Protein AF-A0A7C9LTJ5-F1 (afdb_monomer_lite)

Organism: NCBI:txid2682977

Sequence (241 aa):
MVSLGVLYAGLACGPLRRGRAWAWDALRWSGGVGFLSFGLFLGYGYFDPLHATVSLLLLPLFVLGLRDRPQAEGLADGPDLRNDRRWQLGMAGQLLWVATGTGLMLAGLTICFVGVTQVFVPQDLMFLHTTPEALRTVNTNLVPLIAHDRAGFGGALVSSGIGVLLSVLWGYRRGARWLWWTLLASGVPGFTAALWVHHHVGYLEFWHLAPAWLGLALFVGALGLSAGFLHDQAQRAVDNP

Radius of gyration: 20.23 Å; chains: 1; bounding box: 51×20×61 Å

Foldseek 3Di:
DQLVVLLLVLLVVPCVVVLNLLSLVLLCVLVVLLLVLLVLCVLLVDDDPVVVVVSVVCVVVSVVSNVDRRPDPDPQDDPDPDPDPLVVLQVVLLVLLLVLLVLLLVQLVVLLVCLRPVLDDPLVCVLVVHDPVRVCVVPVCPSSVSSVVSSSVSSNSNSSSSSSNSCSVPVRAFQQLSNLVSLVSSVVVVLVVVVVCCVVSVVPDCVSCVSSVSSVVSSVSSSVSNVSRNNHCVVVVVSPD

Secondary structure (DSSP, 8-state):
-HHHHHHHHHHIIIIITTT-HHHHHHHHHHHHHHHHHGGGHHHHT---HHHHHHHHHHHHHHHHHTSS------TTS-------HHHHHHHHHHHHHHHHHHHHHHHHHHHHHHHHTT---HHHHHHHTS-HHHHHHH-TTHHHHHHHHHHHHHHHHHHHHHHHHHHHHHS--TT-HHHHHHHHHHHHHHHHHHHHHHHHHT---HHHHHHHHHHHHHHHHHHHHHHHHHH--TTTTTS--

pLDDT: mean 91.19, std 11.01, range [41.16, 98.81]

Structure (mmCIF, N/CA/C/O backbone):
data_AF-A0A7C9LTJ5-F1
#
_entry.id   AF-A0A7C9LTJ5-F1
#
loop_
_atom_site.group_PDB
_atom_site.id
_atom_site.type_symbol
_atom_site.label_atom_id
_atom_site.label_alt_id
_atom_site.label_comp_id
_atom_site.label_asym_id
_atom_site.label_entity_id
_atom_site.label_seq_id
_atom_site.pdbx_PDB_ins_code
_atom_site.Cartn_x
_atom_site.Cartn_y
_atom_site.Cartn_z
_atom_site.occupancy
_atom_site.B_iso_or_equiv
_atom_site.auth_seq_id
_atom_site.auth_comp_id
_atom_site.auth_asym_id
_atom_site.auth_atom_id
_atom_site.pdbx_PDB_model_num
ATOM 1 N N . MET A 1 1 ? 1.313 -6.657 -4.337 1.00 83.19 1 MET A N 1
ATOM 2 C CA . MET A 1 1 ? -0.012 -7.309 -4.478 1.00 83.19 1 MET A CA 1
ATOM 3 C C . MET A 1 1 ? -0.409 -8.167 -3.286 1.00 83.19 1 MET A C 1
ATOM 5 O O . MET A 1 1 ? -1.502 -7.962 -2.778 1.00 83.19 1 MET A O 1
ATOM 9 N N . VAL A 1 2 ? 0.450 -9.063 -2.781 1.00 94.75 2 VAL A N 1
ATOM 10 C CA . VAL A 1 2 ? 0.118 -9.899 -1.605 1.00 94.75 2 VAL A CA 1
ATOM 11 C C . VAL A 1 2 ? -0.301 -9.062 -0.386 1.00 94.75 2 VAL A C 1
ATOM 13 O O . VAL A 1 2 ? -1.345 -9.335 0.197 1.00 94.75 2 VAL A O 1
ATOM 16 N N . SER A 1 3 ? 0.432 -7.991 -0.061 1.00 95.94 3 SER A N 1
ATOM 17 C CA . SER A 1 3 ? 0.087 -7.064 1.032 1.00 95.94 3 SER A CA 1
ATOM 18 C C . SER A 1 3 ? -1.327 -6.480 0.915 1.00 95.94 3 SER A C 1
ATOM 20 O O . SER A 1 3 ? -2.095 -6.521 1.874 1.00 95.94 3 SER A O 1
ATOM 22 N N . LEU A 1 4 ? -1.717 -6.008 -0.276 1.00 95.62 4 LEU A N 1
ATOM 23 C CA . LEU A 1 4 ? -3.081 -5.528 -0.540 1.00 95.62 4 LEU A CA 1
ATOM 24 C C . LEU A 1 4 ? -4.123 -6.623 -0.325 1.00 95.62 4 LEU A C 1
ATOM 26 O O . LEU A 1 4 ? -5.134 -6.378 0.324 1.00 95.62 4 LEU A O 1
ATOM 30 N N . GLY A 1 5 ? -3.859 -7.830 -0.830 1.00 96.06 5 GLY A N 1
ATOM 31 C CA . GLY A 1 5 ? -4.747 -8.975 -0.642 1.00 96.06 5 GLY A CA 1
ATOM 32 C C . GLY A 1 5 ? -4.983 -9.283 0.837 1.00 96.06 5 GLY A C 1
ATOM 33 O O . GLY A 1 5 ? -6.128 -9.444 1.252 1.00 96.06 5 GLY A O 1
ATOM 34 N N . VAL A 1 6 ? -3.922 -9.284 1.651 1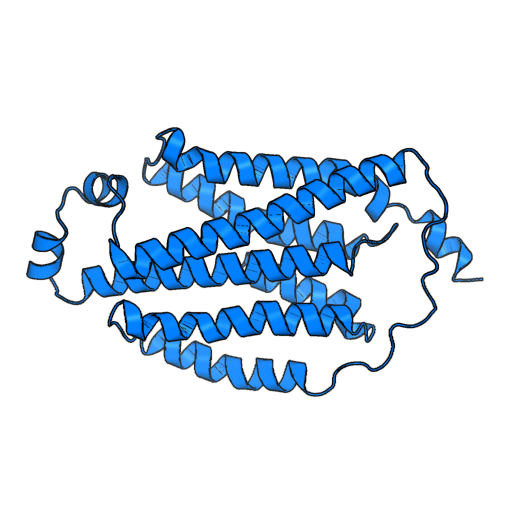.00 98.00 6 VAL A N 1
ATOM 35 C CA . VAL A 1 6 ? -4.022 -9.488 3.106 1.00 98.00 6 VAL A CA 1
ATOM 36 C C . VAL A 1 6 ? -4.793 -8.352 3.781 1.00 98.00 6 VAL A C 1
ATOM 38 O O . VAL A 1 6 ? -5.661 -8.612 4.614 1.00 98.00 6 VAL A O 1
ATOM 41 N N . LEU A 1 7 ? -4.524 -7.099 3.405 1.00 98.00 7 LEU A N 1
ATOM 42 C CA . LEU A 1 7 ? -5.236 -5.938 3.941 1.00 98.00 7 LEU A CA 1
ATOM 43 C C . LEU A 1 7 ? -6.740 -6.009 3.641 1.00 98.00 7 LEU A C 1
ATOM 45 O O . LEU A 1 7 ? -7.560 -5.862 4.548 1.00 98.00 7 LEU A O 1
ATOM 49 N N . TYR A 1 8 ? -7.108 -6.285 2.388 1.00 97.00 8 TYR A N 1
ATOM 50 C CA . TYR A 1 8 ? -8.504 -6.419 1.972 1.00 97.00 8 TYR A CA 1
ATOM 51 C C . TYR A 1 8 ? -9.179 -7.626 2.616 1.00 97.00 8 TYR A C 1
ATOM 53 O O . TYR A 1 8 ? -10.328 -7.515 3.035 1.00 97.00 8 TYR A O 1
ATOM 61 N N . ALA A 1 9 ? -8.471 -8.746 2.779 1.00 97.31 9 ALA A N 1
ATOM 62 C CA . ALA A 1 9 ? -8.979 -9.890 3.526 1.00 97.31 9 ALA A CA 1
ATOM 63 C C . ALA A 1 9 ? -9.252 -9.529 4.996 1.00 97.31 9 ALA A C 1
ATOM 65 O O . ALA A 1 9 ? -10.293 -9.902 5.533 1.00 97.31 9 ALA A O 1
ATOM 66 N N . GLY A 1 10 ? -8.375 -8.753 5.641 1.00 97.12 10 GLY A N 1
ATOM 67 C CA . GLY A 1 10 ? -8.594 -8.258 7.002 1.00 97.12 10 GLY A CA 1
ATOM 68 C C . GLY A 1 10 ? -9.813 -7.337 7.114 1.00 97.12 10 GLY A C 1
ATOM 69 O O . GLY A 1 10 ? -10.646 -7.524 8.006 1.00 97.12 10 GLY A O 1
ATOM 70 N N . LEU A 1 11 ? -9.974 -6.399 6.172 1.00 96.00 11 LEU A N 1
ATOM 71 C CA . LEU A 1 11 ? -11.160 -5.537 6.078 1.00 96.00 11 LEU A CA 1
ATOM 72 C C . LEU A 1 11 ? -12.442 -6.351 5.852 1.00 96.00 11 LEU A C 1
ATOM 74 O O . LEU A 1 11 ? -13.447 -6.115 6.526 1.00 96.00 11 LEU A O 1
ATOM 78 N N . ALA A 1 12 ? -12.395 -7.335 4.952 1.00 94.56 12 ALA A N 1
ATOM 79 C CA . ALA A 1 12 ? -13.511 -8.219 4.632 1.00 94.56 12 ALA A CA 1
ATOM 80 C C . ALA A 1 12 ? -13.918 -9.078 5.837 1.00 94.56 12 ALA A C 1
ATOM 82 O O . ALA A 1 12 ? -15.084 -9.095 6.224 1.00 94.56 12 ALA A O 1
ATOM 83 N N . CYS A 1 13 ? -12.961 -9.758 6.471 1.00 94.19 13 CYS A N 1
ATOM 84 C CA . CYS A 1 13 ? -13.207 -10.666 7.591 1.00 94.19 13 CYS A CA 1
ATOM 85 C C . CYS A 1 13 ? -13.609 -9.944 8.885 1.00 94.19 13 CYS A C 1
ATOM 87 O O . CYS A 1 13 ? -14.270 -10.540 9.737 1.00 94.19 13 CYS A O 1
ATOM 89 N N . GLY A 1 14 ? -13.204 -8.685 9.055 1.00 89.50 14 GLY A N 1
ATOM 90 C CA . GLY A 1 14 ? -13.481 -7.894 10.245 1.00 89.50 14 GLY A CA 1
ATOM 91 C C . GLY A 1 14 ? -14.619 -6.889 10.041 1.00 89.50 14 GLY A C 1
ATOM 92 O O . GLY A 1 14 ? -15.785 -7.226 10.249 1.00 89.50 14 GLY A O 1
ATOM 93 N N . PRO A 1 15 ? -14.299 -5.618 9.761 1.00 91.50 15 PRO A N 1
ATOM 94 C CA . PRO A 1 15 ? -15.264 -4.522 9.798 1.00 91.50 15 PRO A CA 1
ATOM 95 C C . PRO A 1 15 ? -16.343 -4.579 8.704 1.00 91.50 15 PRO A C 1
ATOM 97 O O . PRO A 1 15 ? -17.481 -4.222 9.000 1.00 91.50 15 PRO A O 1
ATOM 100 N N . LEU A 1 16 ? -16.050 -5.073 7.494 1.00 91.88 16 LEU A N 1
ATOM 101 C CA . LEU A 1 16 ? -17.056 -5.180 6.424 1.00 91.88 16 LEU A CA 1
ATOM 102 C C . LEU A 1 16 ? -18.150 -6.197 6.760 1.00 91.88 16 LEU A C 1
ATOM 104 O O . LEU A 1 16 ? -19.330 -5.874 6.668 1.00 91.88 16 LEU A O 1
ATOM 108 N N . ARG A 1 17 ? -17.778 -7.388 7.252 1.00 89.44 17 ARG A N 1
ATOM 109 C CA . ARG A 1 17 ? -18.738 -8.388 7.763 1.00 89.44 17 ARG A CA 1
ATOM 110 C C . ARG A 1 17 ? -19.611 -7.868 8.904 1.00 89.44 17 ARG A C 1
ATOM 112 O O . ARG A 1 17 ? -20.716 -8.358 9.091 1.00 89.44 17 ARG A O 1
ATOM 119 N N . ARG A 1 18 ? -19.120 -6.888 9.669 1.00 88.00 18 ARG A N 1
ATOM 120 C CA . ARG A 1 18 ? -19.868 -6.222 10.748 1.00 88.00 18 ARG A CA 1
ATOM 121 C C . ARG A 1 18 ? -20.641 -4.987 10.275 1.00 88.00 18 ARG A C 1
ATOM 123 O O . ARG A 1 18 ? -21.104 -4.223 11.114 1.00 88.00 18 ARG A O 1
ATOM 130 N N . GLY A 1 19 ? -20.730 -4.750 8.965 1.00 88.62 19 GLY A N 1
ATOM 131 C CA . GLY A 1 19 ? -21.477 -3.630 8.397 1.00 88.62 19 GLY A CA 1
ATOM 132 C C . GLY A 1 19 ? -20.892 -2.254 8.721 1.00 88.62 19 GLY A C 1
ATOM 133 O O . GLY A 1 19 ? -21.641 -1.292 8.831 1.00 88.62 19 GLY A O 1
ATOM 134 N N . ARG A 1 20 ? -19.570 -2.123 8.908 1.00 89.31 20 ARG A N 1
ATOM 135 C CA . ARG A 1 20 ? -18.945 -0.821 9.201 1.00 89.31 20 ARG A CA 1
ATOM 136 C C . ARG A 1 20 ? -18.727 -0.018 7.911 1.00 89.31 20 ARG A C 1
ATOM 138 O O . ARG A 1 20 ? -17.888 -0.391 7.090 1.00 89.31 20 ARG A O 1
ATOM 145 N N . ALA A 1 21 ? -19.430 1.108 7.771 1.00 92.06 21 ALA A N 1
ATOM 146 C CA . ALA A 1 21 ? -19.387 1.968 6.582 1.00 92.06 21 ALA A CA 1
ATOM 147 C C . ALA A 1 21 ? -17.969 2.456 6.222 1.00 92.06 21 ALA A C 1
ATOM 149 O O . ALA A 1 21 ? -17.570 2.377 5.063 1.00 92.06 21 ALA A O 1
ATOM 150 N N . TRP A 1 22 ? -17.162 2.853 7.212 1.00 92.81 22 TRP A N 1
ATOM 151 C CA . TRP A 1 22 ? -15.792 3.324 6.971 1.00 92.81 22 TRP A CA 1
ATOM 152 C C . TRP A 1 22 ? -14.896 2.281 6.284 1.00 92.81 22 TRP A C 1
ATOM 154 O O . TRP A 1 22 ? -14.003 2.639 5.521 1.00 92.81 22 TRP A O 1
ATOM 164 N N . ALA A 1 23 ? -15.113 0.985 6.535 1.00 94.38 23 ALA A N 1
ATOM 165 C CA . ALA A 1 23 ? -14.312 -0.071 5.917 1.00 94.38 23 ALA A CA 1
ATOM 166 C C . ALA A 1 23 ? -14.703 -0.291 4.455 1.00 94.38 23 ALA A C 1
ATOM 168 O O . ALA A 1 23 ? -13.851 -0.624 3.631 1.00 94.38 23 ALA A O 1
ATOM 169 N N . TRP A 1 24 ? -15.976 -0.055 4.132 1.00 94.88 24 TRP A N 1
ATOM 170 C CA . TRP A 1 24 ? -16.455 0.013 2.756 1.00 94.88 24 TRP A CA 1
ATOM 171 C C . TRP A 1 24 ? -15.828 1.208 2.035 1.00 94.88 24 TRP A C 1
ATOM 173 O O . TRP A 1 24 ? -15.299 1.040 0.939 1.00 94.88 24 TRP A O 1
ATOM 183 N N . ASP A 1 25 ? -15.780 2.379 2.679 1.00 95.31 25 ASP A N 1
ATOM 184 C CA . ASP A 1 25 ? -15.141 3.571 2.110 1.00 95.31 25 ASP A CA 1
ATOM 185 C C . ASP A 1 25 ? -13.628 3.349 1.906 1.00 95.31 25 ASP A C 1
ATOM 187 O O . ASP A 1 25 ? -13.089 3.689 0.851 1.00 95.31 25 ASP A O 1
ATOM 191 N N . ALA A 1 26 ? -12.948 2.698 2.857 1.00 96.56 26 ALA A N 1
ATOM 192 C CA . ALA A 1 26 ? -11.537 2.333 2.735 1.00 96.56 26 ALA A CA 1
ATOM 193 C C . ALA A 1 26 ? -11.276 1.386 1.551 1.00 96.56 26 ALA A C 1
ATOM 195 O O . ALA A 1 26 ? -10.367 1.636 0.756 1.00 96.56 26 ALA A O 1
ATOM 196 N N . LEU A 1 27 ? -12.090 0.333 1.396 1.00 96.81 27 LEU A N 1
ATOM 197 C CA . LEU A 1 27 ? -11.989 -0.600 0.271 1.00 96.81 27 LEU A CA 1
ATOM 198 C C . LEU A 1 27 ? -12.282 0.095 -1.066 1.00 96.81 27 LEU A C 1
ATOM 200 O O . LEU A 1 27 ? -11.563 -0.130 -2.037 1.00 96.81 27 LEU A O 1
ATOM 204 N N . ARG A 1 28 ? -13.300 0.963 -1.116 1.00 97.31 28 ARG A N 1
ATOM 205 C CA . ARG A 1 28 ? -13.667 1.721 -2.317 1.00 97.31 28 ARG A CA 1
ATOM 206 C C . ARG A 1 28 ? -12.532 2.616 -2.793 1.00 97.31 28 ARG A C 1
ATOM 208 O O . ARG A 1 28 ? -12.201 2.578 -3.974 1.00 97.31 28 ARG A O 1
ATOM 215 N N . TRP A 1 29 ? -11.955 3.426 -1.908 1.00 98.00 29 TRP A N 1
ATOM 216 C CA . TRP A 1 29 ? -10.899 4.365 -2.293 1.00 98.00 29 TRP A CA 1
ATOM 217 C C . TRP A 1 29 ? -9.591 3.650 -2.620 1.00 98.00 29 TRP A C 1
ATOM 219 O O . TRP A 1 29 ? -8.985 3.930 -3.652 1.00 98.00 29 TRP A O 1
ATOM 229 N N . SER A 1 30 ? -9.187 2.689 -1.789 1.00 98.06 30 SER A N 1
ATOM 230 C CA . SER A 1 30 ? -7.971 1.902 -2.007 1.00 98.06 30 SER A CA 1
ATOM 231 C C . SER A 1 30 ? -8.067 1.067 -3.292 1.00 98.06 30 SER A C 1
ATOM 233 O O . SER A 1 30 ? -7.212 1.177 -4.169 1.00 98.06 30 SER A O 1
ATOM 235 N N . GLY A 1 31 ? -9.151 0.303 -3.463 1.00 97.00 31 GLY A N 1
ATOM 236 C CA . GLY A 1 31 ? -9.372 -0.527 -4.648 1.00 97.00 31 GLY A CA 1
ATOM 237 C C . GLY A 1 31 ? -9.633 0.291 -5.909 1.00 97.00 31 GLY A C 1
ATOM 238 O O . GLY A 1 31 ? -9.098 -0.034 -6.965 1.00 97.00 31 GLY A O 1
ATOM 239 N N . GLY A 1 32 ? -10.388 1.386 -5.797 1.00 97.31 32 GLY A N 1
ATOM 240 C CA . GLY A 1 32 ? -10.683 2.286 -6.909 1.00 97.31 32 GLY A CA 1
ATOM 241 C C . GLY A 1 32 ? -9.423 2.917 -7.491 1.00 97.31 32 GLY A C 1
ATOM 242 O O . GLY A 1 32 ? -9.241 2.886 -8.704 1.00 97.31 32 GLY A O 1
ATOM 243 N N . VAL A 1 33 ? -8.511 3.411 -6.647 1.00 96.88 33 VAL A N 1
ATOM 244 C CA . VAL A 1 33 ? -7.203 3.909 -7.109 1.00 96.88 33 VAL A CA 1
ATOM 245 C C . VAL A 1 33 ? -6.375 2.792 -7.746 1.00 96.88 33 VAL A C 1
ATOM 247 O O . VAL A 1 33 ? -5.741 3.025 -8.773 1.00 96.88 33 VAL A O 1
ATOM 250 N N . GLY A 1 34 ? -6.446 1.571 -7.212 1.00 95.06 34 GLY A N 1
ATOM 251 C CA . GLY A 1 34 ? -5.827 0.391 -7.819 1.00 95.06 34 GLY A CA 1
ATOM 252 C C . GLY A 1 34 ? -6.291 0.160 -9.258 1.00 95.06 34 GLY A C 1
ATOM 253 O O . GLY A 1 34 ? -5.463 0.103 -10.165 1.00 95.06 34 GLY A O 1
ATOM 254 N N . PHE A 1 35 ? -7.605 0.117 -9.493 1.00 95.50 35 PHE A N 1
ATOM 255 C CA . PHE A 1 35 ? -8.161 -0.004 -10.847 1.00 95.50 35 PHE A CA 1
ATOM 256 C C . PHE A 1 35 ? -7.841 1.201 -11.736 1.00 95.50 35 PHE A C 1
ATOM 258 O O . PHE A 1 35 ? -7.499 1.017 -12.899 1.00 95.50 35 PHE A O 1
ATOM 265 N N . LEU A 1 36 ? -7.901 2.428 -11.210 1.00 94.88 36 LEU A N 1
ATOM 266 C CA . LEU A 1 36 ? -7.562 3.630 -11.980 1.00 94.88 36 LEU A CA 1
ATOM 267 C C . LEU A 1 36 ? -6.089 3.648 -12.400 1.00 94.88 36 LEU A C 1
ATOM 269 O O . LEU A 1 36 ? -5.773 4.150 -13.477 1.00 94.88 36 LEU A O 1
ATOM 273 N N . SER A 1 37 ? -5.196 3.058 -11.599 1.00 92.81 37 SER A N 1
ATOM 274 C CA . SER A 1 37 ? -3.772 2.972 -11.936 1.00 92.81 37 SER A CA 1
ATOM 275 C C . SER A 1 37 ? -3.499 2.148 -13.200 1.00 92.81 37 SER A C 1
ATOM 277 O O . SER A 1 37 ? -2.497 2.397 -13.866 1.00 92.81 37 SER A O 1
ATOM 279 N N . PHE A 1 38 ? -4.420 1.258 -13.605 1.00 91.50 38 PHE A N 1
ATOM 280 C CA . PHE A 1 38 ? -4.364 0.594 -14.910 1.00 91.50 38 PHE A CA 1
ATOM 281 C C . PHE A 1 38 ? -4.234 1.618 -16.046 1.00 91.50 38 PHE A C 1
ATOM 283 O O . PHE A 1 38 ? -3.401 1.444 -16.927 1.00 91.50 38 PHE A O 1
ATOM 290 N N . GLY A 1 39 ? -4.963 2.740 -15.976 1.00 89.81 39 GLY A N 1
ATOM 291 C CA . GLY A 1 39 ? -4.949 3.812 -16.978 1.00 89.81 39 GLY A CA 1
ATOM 292 C C . GLY A 1 39 ? -3.597 4.508 -17.186 1.00 89.81 39 GLY A C 1
ATOM 293 O O . GLY A 1 39 ? -3.440 5.222 -18.176 1.00 89.81 39 GLY A O 1
ATOM 294 N N . LEU A 1 40 ? -2.596 4.272 -16.325 1.00 88.69 40 LEU A N 1
ATOM 295 C CA . LEU A 1 40 ? -1.232 4.777 -16.529 1.00 88.69 40 LEU A CA 1
ATOM 296 C C . LEU A 1 40 ? -0.601 4.259 -17.830 1.00 88.69 40 LEU A C 1
ATOM 298 O O . LEU A 1 40 ? 0.335 4.884 -18.325 1.00 88.69 40 LEU A O 1
ATOM 302 N N . PHE A 1 41 ? -1.145 3.189 -18.423 1.00 88.12 41 PHE A N 1
ATOM 303 C CA . PHE A 1 41 ? -0.720 2.671 -19.725 1.00 88.12 41 PHE A CA 1
ATOM 304 C C . PHE A 1 41 ? -0.747 3.698 -20.854 1.00 88.12 41 PHE A C 1
ATOM 306 O O . PHE A 1 41 ? 0.074 3.629 -21.768 1.00 88.12 41 PHE A O 1
ATOM 313 N N . LEU A 1 42 ? -1.631 4.693 -20.759 1.00 86.81 42 LEU A N 1
ATOM 314 C CA . LEU A 1 42 ? -1.683 5.811 -21.698 1.00 86.81 42 LEU A CA 1
ATOM 315 C C . LEU A 1 42 ? -0.426 6.691 -21.629 1.00 86.81 42 LEU A C 1
ATOM 317 O O . LEU A 1 42 ? -0.061 7.306 -22.624 1.00 86.81 42 LEU A O 1
ATOM 321 N N . GLY A 1 43 ? 0.235 6.747 -20.470 1.00 82.44 43 GLY A N 1
ATOM 322 C CA . GLY A 1 43 ? 1.445 7.537 -20.258 1.00 82.44 43 GLY A CA 1
ATOM 323 C C . GLY A 1 43 ? 2.709 6.869 -20.797 1.00 82.44 43 GLY A C 1
ATOM 324 O O . GLY A 1 43 ? 3.531 7.541 -21.410 1.00 82.44 43 GLY A O 1
ATOM 325 N N . TYR A 1 44 ? 2.864 5.556 -20.600 1.00 82.88 44 TYR A N 1
ATOM 326 C CA . TYR A 1 44 ? 4.053 4.813 -21.050 1.00 82.88 44 TYR A CA 1
ATOM 327 C C . TYR A 1 44 ? 3.870 4.068 -22.385 1.00 82.88 44 TYR A C 1
ATOM 329 O O . TYR A 1 44 ? 4.825 3.492 -22.904 1.00 82.88 44 TYR A O 1
ATOM 337 N N . GLY A 1 45 ? 2.666 4.089 -22.967 1.00 86.56 45 GLY A N 1
ATOM 338 C CA . GLY A 1 45 ? 2.406 3.602 -24.325 1.00 86.56 45 GLY A CA 1
ATOM 339 C C . GLY A 1 45 ? 2.479 2.082 -24.492 1.00 86.56 45 GLY A C 1
ATOM 340 O O . GLY A 1 45 ? 2.800 1.611 -25.581 1.00 86.56 45 GLY A O 1
ATOM 341 N N . TYR A 1 46 ? 2.197 1.308 -23.439 1.00 90.56 46 TYR A N 1
ATOM 342 C CA . TYR A 1 46 ? 2.254 -0.158 -23.468 1.00 90.56 46 TYR A CA 1
ATOM 343 C C . TYR A 1 46 ? 0.977 -0.779 -22.930 1.00 90.56 46 TYR A C 1
ATOM 345 O O . TYR A 1 46 ? 0.630 -0.577 -21.774 1.00 90.56 46 TYR A O 1
ATOM 353 N N . PHE A 1 47 ? 0.289 -1.566 -23.749 1.00 93.38 47 PHE A N 1
ATOM 354 C CA . PHE A 1 47 ? -0.889 -2.302 -23.311 1.00 93.38 47 PHE A CA 1
ATOM 355 C C . PHE A 1 47 ? -0.523 -3.764 -23.064 1.00 93.38 47 PHE A C 1
ATOM 357 O O . PHE A 1 47 ? -0.132 -4.459 -24.000 1.00 93.38 47 PHE A O 1
ATOM 364 N N . ASP A 1 48 ? -0.693 -4.234 -21.828 1.00 93.81 48 ASP A N 1
ATOM 365 C CA . ASP A 1 48 ? -0.552 -5.649 -21.479 1.00 93.81 48 ASP A CA 1
ATOM 366 C C . ASP A 1 48 ? -1.923 -6.354 -21.494 1.00 93.81 48 ASP A C 1
ATOM 368 O O . ASP A 1 48 ? -2.750 -6.109 -20.603 1.00 93.81 48 ASP A O 1
ATOM 372 N N . PRO A 1 49 ? -2.177 -7.266 -22.456 1.00 94.62 49 PRO A N 1
ATOM 373 C CA . PRO A 1 49 ? -3.423 -8.022 -22.524 1.00 94.62 49 PRO A CA 1
ATOM 374 C C . PRO A 1 49 ? -3.688 -8.885 -21.287 1.00 94.62 49 PRO A C 1
ATOM 376 O O . PRO A 1 49 ? -4.851 -9.067 -20.919 1.00 94.62 49 PRO A O 1
ATOM 379 N N . LEU A 1 50 ? -2.650 -9.412 -20.629 1.00 94.38 50 LEU A N 1
ATOM 380 C CA . LEU A 1 50 ? -2.814 -10.242 -19.438 1.00 94.38 50 LEU A CA 1
ATOM 381 C C . LEU A 1 50 ? -3.294 -9.391 -18.262 1.00 94.38 50 LEU A C 1
ATOM 383 O O . LEU A 1 50 ? -4.321 -9.706 -17.655 1.00 94.38 50 LEU A O 1
ATOM 387 N N . HIS A 1 51 ? -2.603 -8.284 -17.976 1.00 93.69 51 HIS A N 1
ATOM 388 C CA . HIS A 1 51 ? -3.012 -7.350 -16.928 1.00 93.69 51 HIS A CA 1
ATOM 389 C C . HIS A 1 51 ? -4.411 -6.774 -17.190 1.00 93.69 51 HIS A C 1
ATOM 391 O O . HIS A 1 51 ? -5.219 -6.687 -16.261 1.00 93.69 51 HIS A O 1
ATOM 397 N N . ALA A 1 52 ? -4.734 -6.459 -18.449 1.00 94.81 52 ALA A N 1
ATOM 398 C CA . ALA A 1 52 ? -6.064 -6.007 -18.847 1.00 94.81 52 ALA A CA 1
ATOM 399 C C . ALA A 1 52 ? -7.135 -7.072 -18.581 1.00 94.81 52 ALA A C 1
ATOM 401 O O . ALA A 1 52 ? -8.177 -6.770 -18.003 1.00 94.81 52 ALA A O 1
ATOM 402 N N . THR A 1 53 ? -6.865 -8.328 -18.947 1.00 96.50 53 THR A N 1
ATOM 403 C CA . THR A 1 53 ? -7.798 -9.446 -18.753 1.00 96.50 53 THR A CA 1
ATOM 404 C C . THR A 1 53 ? -8.062 -9.689 -17.272 1.00 96.50 53 THR A C 1
ATOM 406 O O . THR A 1 53 ? -9.215 -9.757 -16.854 1.00 96.50 53 THR A O 1
ATOM 409 N N . VAL A 1 54 ? -7.012 -9.759 -16.450 1.00 94.06 54 VAL A N 1
ATOM 410 C CA . VAL A 1 54 ? -7.158 -9.945 -14.998 1.00 94.06 54 VAL A CA 1
ATOM 411 C C . VAL A 1 54 ? -7.918 -8.772 -14.373 1.00 94.06 54 VAL A C 1
ATOM 413 O O . VAL A 1 54 ? -8.830 -8.991 -13.577 1.00 94.06 54 VAL A O 1
ATOM 416 N N . SER A 1 55 ? -7.613 -7.537 -14.776 1.00 94.25 55 SER A N 1
ATOM 417 C CA . SER A 1 55 ? -8.333 -6.342 -14.313 1.00 94.25 55 SER A CA 1
ATOM 418 C C . SER A 1 55 ? -9.813 -6.391 -14.688 1.00 94.25 55 SER A C 1
ATOM 420 O O . SER A 1 55 ? -10.671 -6.141 -13.845 1.00 94.25 55 SER A O 1
ATOM 422 N N . LEU A 1 56 ? -10.126 -6.775 -15.927 1.00 95.50 56 LEU A N 1
ATOM 423 C CA . LEU A 1 56 ? -11.496 -6.891 -16.418 1.00 95.50 56 LEU A CA 1
ATOM 424 C C . LEU A 1 56 ? -12.285 -7.982 -15.685 1.00 95.50 56 LEU A C 1
ATOM 426 O O . LEU A 1 56 ? -13.470 -7.798 -15.432 1.00 95.50 56 LEU A O 1
ATOM 430 N N . LEU A 1 57 ? -11.645 -9.092 -15.312 1.00 96.50 57 LEU A N 1
ATOM 431 C CA . LEU A 1 57 ? -12.285 -10.159 -14.538 1.00 96.50 57 LEU A CA 1
ATOM 432 C C . LEU A 1 57 ? -12.530 -9.755 -13.077 1.00 96.50 57 LEU A C 1
ATOM 434 O O . LEU A 1 57 ? -13.555 -10.114 -12.498 1.00 96.50 57 LEU A O 1
ATOM 438 N N . LEU A 1 58 ? -11.611 -8.996 -12.474 1.00 95.00 58 LEU A N 1
ATOM 439 C CA . LEU A 1 58 ? -11.723 -8.558 -11.081 1.00 95.00 58 LEU A CA 1
ATOM 440 C C . LEU A 1 58 ? -12.658 -7.356 -10.900 1.00 95.00 58 LEU A C 1
ATOM 442 O O . LEU A 1 58 ? -13.266 -7.219 -9.837 1.00 95.00 58 LEU A O 1
ATOM 446 N N . LEU A 1 59 ? -12.798 -6.494 -11.909 1.00 95.81 59 LEU A N 1
ATOM 447 C CA . LEU A 1 59 ? -13.594 -5.270 -11.814 1.00 95.81 59 LEU A CA 1
ATOM 448 C C . LEU A 1 59 ? -15.076 -5.536 -11.469 1.00 95.81 59 LEU A C 1
ATOM 450 O O . LEU A 1 59 ? -15.569 -4.903 -10.534 1.00 95.81 59 LEU A O 1
ATOM 454 N N . PRO A 1 60 ? -15.795 -6.481 -12.111 1.00 96.38 60 PRO A N 1
ATOM 455 C C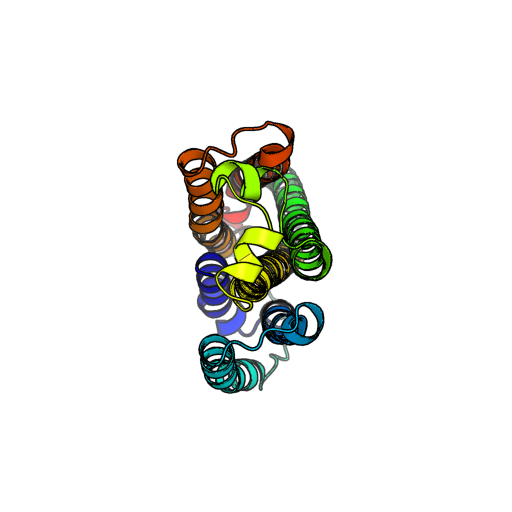A . PRO A 1 60 ? -17.161 -6.823 -11.722 1.00 96.38 60 PRO A CA 1
ATOM 456 C C . PRO A 1 60 ? -17.260 -7.312 -10.278 1.00 96.38 60 PRO A C 1
ATOM 458 O O . PRO A 1 60 ? -18.180 -6.918 -9.568 1.00 96.38 60 PRO A O 1
ATOM 461 N N . LEU A 1 61 ? -16.302 -8.124 -9.815 1.00 95.00 61 LEU A N 1
ATOM 462 C CA . LEU A 1 61 ? -16.280 -8.617 -8.433 1.00 95.00 61 LEU A CA 1
ATOM 463 C C . LEU A 1 61 ? -16.089 -7.470 -7.437 1.00 95.00 61 LEU A C 1
ATOM 465 O O . LEU A 1 61 ? -16.762 -7.427 -6.408 1.00 95.00 61 LEU A O 1
ATOM 469 N N . PHE A 1 62 ? -15.218 -6.516 -7.762 1.00 95.00 62 PHE A N 1
ATOM 470 C CA . PHE A 1 62 ? -15.024 -5.310 -6.966 1.00 95.00 62 PHE A CA 1
ATOM 471 C C . PHE A 1 62 ? -16.290 -4.446 -6.923 1.00 95.00 62 PHE A C 1
ATOM 473 O O . PHE A 1 62 ? -16.737 -4.079 -5.841 1.00 95.00 62 PHE A O 1
ATOM 480 N N . VAL A 1 63 ? -16.915 -4.177 -8.074 1.00 95.50 63 VAL A N 1
ATOM 481 C CA . VAL A 1 63 ? -18.158 -3.391 -8.159 1.00 95.50 63 VAL A CA 1
ATOM 482 C C . VAL A 1 63 ? -19.297 -4.065 -7.392 1.00 95.50 63 VAL A C 1
ATOM 484 O O . VAL A 1 63 ? -20.003 -3.398 -6.638 1.00 95.50 63 VAL A O 1
ATOM 487 N N . LEU A 1 64 ? -19.450 -5.387 -7.519 1.00 94.12 64 LEU A N 1
ATOM 488 C CA . LEU A 1 64 ? -20.432 -6.158 -6.753 1.00 94.12 64 LEU A CA 1
ATOM 489 C C . LEU A 1 64 ? -20.162 -6.080 -5.247 1.00 94.12 64 LEU A C 1
ATOM 491 O O . LEU A 1 64 ? -21.097 -5.883 -4.474 1.00 94.12 64 LEU A O 1
ATOM 495 N N . GLY A 1 65 ? -18.895 -6.160 -4.831 1.00 90.50 65 GLY A N 1
ATOM 496 C CA . GLY A 1 65 ? -18.488 -5.985 -3.434 1.00 90.50 65 GLY A CA 1
ATOM 497 C C . GLY A 1 65 ? -18.780 -4.590 -2.869 1.00 90.50 65 GLY A C 1
ATOM 498 O O . GLY A 1 65 ? -18.863 -4.432 -1.652 1.00 90.50 65 GLY A O 1
ATOM 499 N N . LEU A 1 66 ? -18.977 -3.591 -3.735 1.00 91.44 66 LEU A N 1
ATOM 500 C CA . LEU A 1 66 ? -19.331 -2.226 -3.355 1.00 91.44 66 LEU A CA 1
ATOM 501 C C . LEU A 1 66 ? -20.833 -1.914 -3.459 1.00 91.44 66 LEU A C 1
ATOM 503 O O . LEU A 1 66 ? -21.222 -0.799 -3.131 1.00 91.44 66 LEU A O 1
ATOM 507 N N . ARG A 1 67 ? -21.687 -2.851 -3.884 1.00 88.81 67 ARG A N 1
ATOM 508 C CA . ARG A 1 67 ? -23.096 -2.563 -4.210 1.00 88.81 67 ARG A CA 1
ATOM 509 C C . ARG A 1 67 ? -23.885 -1.938 -3.054 1.00 88.81 67 ARG A C 1
ATOM 511 O O . ARG A 1 67 ? -24.551 -0.926 -3.256 1.00 88.81 67 ARG A O 1
ATOM 518 N N . ASP A 1 68 ? -23.774 -2.512 -1.860 1.00 86.62 68 ASP A N 1
ATOM 519 C CA . ASP A 1 68 ? -24.574 -2.112 -0.703 1.00 86.62 68 ASP A CA 1
ATOM 520 C C . ASP A 1 68 ? -23.676 -1.481 0.365 1.00 86.62 68 ASP A C 1
ATOM 522 O O . ASP A 1 68 ? -23.042 -2.170 1.167 1.00 86.62 68 ASP A O 1
ATOM 526 N N . ARG A 1 69 ? -23.598 -0.143 0.374 1.00 89.06 69 ARG A N 1
ATOM 527 C CA . ARG A 1 69 ? -22.901 0.590 1.440 1.00 89.06 69 ARG A CA 1
ATOM 528 C C . ARG A 1 69 ? -23.696 0.448 2.747 1.00 89.06 69 ARG A C 1
ATOM 530 O O . ARG A 1 69 ? -24.858 0.858 2.780 1.00 89.06 69 ARG A O 1
ATOM 537 N N . PRO A 1 70 ? -23.098 -0.059 3.839 1.00 86.12 70 PRO A N 1
ATOM 538 C CA . PRO A 1 70 ? -23.786 -0.146 5.123 1.00 86.12 70 PRO A CA 1
ATOM 539 C C . PRO A 1 70 ? -24.235 1.235 5.630 1.00 86.12 70 PRO A C 1
ATOM 541 O O . PRO A 1 70 ? -23.463 2.192 5.583 1.00 86.12 70 PRO A O 1
ATOM 544 N N . GLN A 1 71 ? -25.473 1.340 6.128 1.00 75.50 71 GLN A N 1
ATOM 545 C CA . GLN A 1 71 ? -26.062 2.610 6.588 1.00 75.50 71 GLN A CA 1
ATOM 546 C C . GLN A 1 71 ? -25.642 3.018 8.012 1.00 75.50 71 GLN A C 1
ATOM 548 O O . GLN A 1 71 ? -25.767 4.188 8.361 1.00 75.50 71 GLN A O 1
ATOM 553 N N . ALA A 1 72 ? -25.143 2.089 8.836 1.00 63.41 72 ALA A N 1
ATOM 554 C CA . ALA A 1 72 ? -24.911 2.333 10.258 1.00 63.41 72 ALA A CA 1
ATOM 555 C C . ALA A 1 72 ? -23.419 2.390 10.625 1.00 63.41 72 ALA A C 1
ATOM 557 O O . ALA A 1 72 ? -22.720 1.376 10.659 1.00 63.41 72 ALA A O 1
ATOM 558 N N . GLU A 1 73 ? -22.951 3.567 11.040 1.00 63.25 73 GLU A N 1
ATOM 559 C CA . GLU A 1 73 ? -21.992 3.633 12.140 1.00 63.25 73 GLU A CA 1
ATOM 560 C C . GLU A 1 73 ? -22.801 3.427 13.418 1.00 63.25 73 GLU A C 1
ATOM 562 O O . GLU A 1 73 ? -23.416 4.355 13.934 1.00 63.25 73 GLU A O 1
ATOM 567 N N . GLY A 1 74 ? -22.913 2.180 13.882 1.00 54.72 74 GLY A N 1
ATOM 568 C CA . GLY A 1 74 ? -23.576 1.928 15.157 1.00 54.72 74 GLY A CA 1
ATOM 569 C C . GLY A 1 74 ? -22.943 2.801 16.244 1.00 54.72 74 GLY A C 1
ATOM 570 O O . GLY A 1 74 ? -21.721 2.787 16.394 1.00 54.72 74 GLY A O 1
ATOM 571 N N . LEU A 1 75 ? -23.781 3.496 17.021 1.00 53.03 75 LEU A N 1
ATOM 572 C CA . LEU A 1 75 ? -23.462 4.248 18.251 1.00 53.03 75 LEU A CA 1
ATOM 573 C C . LEU A 1 75 ? -22.735 3.414 19.335 1.00 53.03 75 LEU A C 1
ATOM 575 O O . LEU A 1 75 ? -22.555 3.880 20.453 1.00 53.03 75 LEU A O 1
ATOM 579 N N . ALA A 1 76 ? -22.369 2.166 19.036 1.00 54.06 76 ALA A N 1
ATOM 580 C CA . ALA A 1 76 ? -22.022 1.136 20.002 1.00 54.06 76 ALA A CA 1
ATOM 581 C C . ALA A 1 76 ? -20.607 1.268 20.581 1.00 54.06 76 ALA A C 1
ATOM 583 O O . ALA A 1 76 ? -20.393 0.845 21.708 1.00 54.06 76 ALA A O 1
ATOM 584 N N . ASP A 1 77 ? -19.654 1.873 19.865 1.00 61.91 77 ASP A N 1
ATOM 585 C CA . ASP A 1 77 ? -18.302 2.052 20.405 1.00 61.91 77 ASP A CA 1
ATOM 586 C C . ASP A 1 77 ? -18.157 3.497 20.901 1.00 61.91 77 ASP A C 1
ATOM 588 O O . ASP A 1 77 ? -17.848 4.402 20.122 1.00 61.91 77 ASP A O 1
ATOM 592 N N . GLY A 1 78 ? -18.410 3.732 22.191 1.00 62.44 78 GLY A N 1
ATOM 593 C CA . GLY A 1 78 ? -18.125 5.025 22.813 1.00 62.44 78 GLY A CA 1
ATOM 594 C C . GLY A 1 78 ? -16.640 5.403 22.668 1.00 62.44 78 GLY A C 1
ATOM 595 O O . GLY A 1 78 ? -15.782 4.515 22.588 1.00 62.44 78 GLY A O 1
ATOM 596 N N . PRO A 1 79 ? -16.298 6.706 22.625 1.00 68.75 79 PRO A N 1
ATOM 597 C CA . PRO A 1 79 ? -14.903 7.126 22.601 1.00 68.75 79 PRO A CA 1
ATOM 598 C C . PRO A 1 79 ? -14.173 6.580 23.831 1.00 68.75 79 PRO A C 1
ATOM 600 O O . PRO A 1 79 ? -14.735 6.498 24.924 1.00 68.75 79 PRO A O 1
ATOM 603 N N . ASP A 1 80 ? -12.905 6.212 23.663 1.00 74.00 80 ASP A N 1
ATOM 604 C CA . ASP A 1 80 ? -12.072 5.869 24.808 1.00 74.00 80 ASP A CA 1
ATOM 605 C C . ASP A 1 80 ? -11.845 7.125 25.657 1.00 74.00 80 ASP A C 1
ATOM 607 O O . ASP A 1 80 ? -11.129 8.040 25.258 1.00 74.00 80 ASP A O 1
ATOM 611 N N . LEU A 1 81 ? -12.487 7.175 26.824 1.00 79.69 81 LEU A N 1
ATOM 612 C CA . LEU A 1 81 ? -12.395 8.298 27.758 1.00 79.69 81 LEU A CA 1
ATOM 613 C C . LEU A 1 81 ? -11.173 8.192 28.689 1.00 79.69 81 LEU A C 1
ATOM 615 O O . LEU A 1 81 ? -11.013 9.020 29.587 1.00 79.69 81 LEU A O 1
ATOM 619 N N . ARG A 1 82 ? -10.323 7.163 28.532 1.00 79.12 82 ARG A N 1
ATOM 620 C CA . ARG A 1 82 ? -9.179 6.900 29.416 1.00 79.12 82 ARG A CA 1
ATOM 621 C C . ARG A 1 82 ? -7.854 7.260 28.746 1.00 79.12 82 ARG A C 1
ATOM 623 O O . ARG A 1 82 ? -7.318 6.501 27.946 1.00 79.12 82 ARG A O 1
ATOM 630 N N . ASN A 1 83 ? -7.252 8.357 29.199 1.00 87.25 83 ASN A N 1
ATOM 631 C CA . ASN A 1 83 ? -5.909 8.795 28.796 1.00 87.25 83 ASN A CA 1
ATOM 632 C C . ASN A 1 83 ? -4.792 8.062 29.564 1.00 87.25 83 ASN A C 1
ATOM 634 O O . ASN A 1 83 ? -3.899 8.686 30.138 1.00 87.25 83 ASN A O 1
ATOM 638 N N . ASP A 1 84 ? -4.853 6.732 29.627 1.00 92.00 84 ASP A N 1
ATOM 639 C CA . ASP A 1 84 ? -3.804 5.937 30.266 1.00 92.00 84 ASP A CA 1
ATOM 640 C C . ASP A 1 84 ? -2.531 5.853 29.399 1.00 92.00 84 ASP A C 1
ATOM 642 O O . ASP A 1 84 ? -2.491 6.246 28.231 1.00 92.00 84 ASP A O 1
ATOM 646 N N . ARG A 1 85 ? -1.445 5.313 29.967 1.00 92.94 85 ARG A N 1
ATOM 647 C CA . ARG A 1 85 ? -0.170 5.166 29.244 1.00 92.94 85 ARG A CA 1
ATOM 648 C C . ARG A 1 85 ? -0.317 4.336 27.961 1.00 92.94 85 ARG A C 1
ATOM 650 O O . ARG A 1 85 ? 0.400 4.576 26.993 1.00 92.94 85 ARG A O 1
ATOM 657 N N . ARG A 1 86 ? -1.236 3.361 27.940 1.00 93.50 86 ARG A N 1
ATOM 658 C CA . ARG A 1 86 ? -1.510 2.535 26.753 1.00 93.50 86 ARG A CA 1
ATOM 659 C C . ARG A 1 86 ? -2.160 3.355 25.650 1.00 93.50 86 ARG A C 1
ATOM 661 O O . ARG A 1 86 ? -1.754 3.209 24.505 1.00 93.50 86 ARG A O 1
ATOM 668 N N . TRP A 1 87 ? -3.105 4.225 25.992 1.00 93.56 87 TRP A N 1
ATOM 669 C CA . TRP A 1 87 ? -3.695 5.175 25.060 1.00 93.56 87 TRP A CA 1
ATOM 670 C C . TRP A 1 87 ? -2.638 6.115 24.480 1.00 93.56 87 TRP A C 1
ATOM 672 O O . TRP A 1 87 ? -2.530 6.215 23.264 1.00 93.56 87 TRP A O 1
ATOM 682 N N . GLN A 1 88 ? -1.781 6.715 25.316 1.00 95.31 88 GLN A N 1
ATOM 683 C CA . GLN A 1 88 ? -0.727 7.636 24.855 1.00 95.31 88 GLN A CA 1
ATOM 684 C C . GLN A 1 88 ? 0.243 6.968 23.867 1.00 95.31 88 GLN A C 1
ATOM 686 O O . GLN A 1 88 ? 0.518 7.508 22.794 1.00 95.31 88 GLN A O 1
ATOM 691 N N . LEU A 1 89 ? 0.728 5.764 24.197 1.00 96.94 89 LEU A N 1
ATOM 692 C CA . LEU A 1 89 ? 1.565 4.970 23.291 1.00 96.94 89 LEU A CA 1
ATOM 693 C C . LEU A 1 89 ? 0.789 4.550 22.037 1.00 96.94 89 LEU A C 1
ATOM 695 O O . LEU A 1 89 ? 1.326 4.602 20.934 1.00 96.94 89 LEU A O 1
ATOM 699 N N . GLY A 1 90 ? -0.490 4.203 22.189 1.00 96.56 90 GLY A N 1
ATOM 700 C CA . GLY A 1 90 ? -1.394 3.888 21.092 1.00 96.56 90 GLY A CA 1
ATOM 701 C C . GLY A 1 90 ? -1.551 5.046 20.108 1.00 96.56 90 GLY A C 1
ATOM 702 O O . GLY A 1 90 ? -1.505 4.803 18.907 1.00 96.56 90 GLY A O 1
ATOM 703 N N . MET A 1 91 ? -1.674 6.286 20.581 1.00 96.62 91 MET A N 1
ATOM 704 C CA . MET A 1 91 ? -1.756 7.480 19.731 1.00 96.62 91 MET A CA 1
ATOM 705 C C . MET A 1 91 ? -0.440 7.750 19.001 1.00 96.62 91 MET A C 1
ATOM 707 O O . MET A 1 91 ? -0.449 8.014 17.800 1.00 96.62 91 MET A O 1
ATOM 711 N N . ALA A 1 92 ? 0.701 7.597 19.681 1.00 98.19 92 ALA A N 1
ATOM 712 C CA . ALA A 1 92 ? 2.005 7.664 19.021 1.00 98.19 92 ALA A CA 1
ATOM 713 C C . ALA A 1 92 ? 2.140 6.576 17.937 1.00 98.19 92 ALA A C 1
ATOM 715 O O . ALA A 1 92 ? 2.563 6.860 16.819 1.00 98.19 92 ALA A O 1
ATOM 716 N N . GLY A 1 93 ? 1.701 5.346 18.223 1.00 98.38 93 GLY A N 1
ATOM 717 C CA . GLY A 1 93 ? 1.653 4.257 17.245 1.00 98.38 93 GLY A CA 1
ATOM 718 C C . GLY A 1 93 ? 0.729 4.554 16.061 1.00 98.38 93 GLY A C 1
ATOM 719 O O . GLY A 1 93 ? 1.095 4.283 14.921 1.00 98.38 93 GLY A O 1
ATOM 720 N N . GLN A 1 94 ? -0.436 5.162 16.302 1.00 98.44 94 GLN A N 1
ATOM 721 C CA . GLN A 1 94 ? -1.357 5.586 15.247 1.00 98.44 94 GLN A CA 1
ATOM 722 C C . GLN A 1 94 ? -0.733 6.662 14.356 1.00 98.44 94 GLN A C 1
ATOM 724 O O . GLN A 1 94 ? -0.849 6.574 13.137 1.00 98.44 94 GLN A O 1
ATOM 729 N N . LEU A 1 95 ? -0.022 7.635 14.935 1.00 98.69 95 LEU A N 1
ATOM 730 C CA . LEU A 1 95 ? 0.705 8.649 14.171 1.00 98.69 95 LEU A CA 1
ATOM 731 C C . LEU A 1 95 ? 1.765 8.013 13.259 1.00 98.69 95 LEU A C 1
ATOM 733 O O . LEU A 1 95 ? 1.862 8.381 12.089 1.00 98.69 95 LEU A O 1
ATOM 737 N N . LEU A 1 96 ? 2.513 7.018 13.750 1.00 98.81 96 LEU A N 1
ATOM 738 C CA . LEU A 1 96 ? 3.469 6.277 12.919 1.00 98.81 96 LEU A CA 1
ATOM 739 C C . LEU A 1 96 ? 2.776 5.467 11.813 1.00 98.81 96 LEU A C 1
ATOM 741 O O . LEU A 1 96 ? 3.298 5.381 10.701 1.00 98.81 96 LEU A O 1
ATOM 745 N N . TRP A 1 97 ? 1.584 4.921 12.064 1.00 98.69 97 TRP A N 1
ATOM 746 C CA . TRP A 1 97 ? 0.784 4.283 11.016 1.00 98.69 97 TRP A CA 1
ATOM 747 C C . TRP A 1 97 ? 0.289 5.269 9.959 1.00 98.69 97 TRP A C 1
ATOM 749 O O . TRP A 1 97 ? 0.335 4.953 8.772 1.00 98.69 97 TRP A O 1
ATOM 759 N N . VAL A 1 98 ? -0.149 6.462 10.368 1.00 98.81 98 VAL A N 1
ATOM 760 C CA . VAL A 1 98 ? -0.524 7.545 9.448 1.00 98.81 98 VAL A CA 1
ATOM 761 C C . VAL A 1 98 ? 0.679 7.941 8.594 1.00 98.81 98 VAL A C 1
ATOM 763 O O . VAL A 1 98 ? 0.563 8.004 7.372 1.00 98.81 98 VAL A O 1
ATOM 766 N N . ALA A 1 99 ? 1.850 8.124 9.209 1.00 98.75 99 ALA A N 1
ATOM 767 C CA . ALA A 1 99 ? 3.093 8.390 8.490 1.00 98.75 99 ALA A CA 1
ATOM 768 C C . ALA A 1 99 ? 3.450 7.251 7.520 1.00 98.75 99 ALA A C 1
ATOM 770 O O . ALA A 1 99 ? 3.850 7.518 6.391 1.00 98.75 99 ALA A O 1
ATOM 771 N N . THR A 1 100 ? 3.243 5.992 7.919 1.00 98.62 100 THR A N 1
ATOM 772 C CA . THR A 1 100 ? 3.460 4.818 7.059 1.00 98.62 100 THR A CA 1
ATOM 773 C C . THR A 1 100 ? 2.524 4.839 5.849 1.00 98.62 100 THR A C 1
ATOM 775 O O . THR A 1 100 ? 2.993 4.742 4.719 1.00 98.62 100 THR A O 1
ATOM 778 N N . GLY A 1 101 ? 1.214 5.011 6.053 1.00 98.44 101 GLY A N 1
ATOM 779 C CA . GLY A 1 101 ? 0.228 5.068 4.968 1.00 98.44 101 GLY A CA 1
ATOM 780 C C . GLY A 1 101 ? 0.518 6.198 3.977 1.00 98.44 101 GLY A C 1
ATOM 781 O O . GLY A 1 101 ? 0.586 5.962 2.772 1.00 98.44 101 GLY A O 1
ATOM 782 N N . THR A 1 102 ? 0.789 7.402 4.485 1.00 98.69 102 THR A N 1
ATOM 783 C CA . THR A 1 102 ? 1.176 8.557 3.662 1.00 98.69 102 THR A CA 1
ATOM 784 C C . THR A 1 102 ? 2.499 8.321 2.933 1.00 98.69 102 THR A C 1
ATOM 786 O O . THR A 1 102 ? 2.604 8.608 1.744 1.00 98.69 102 THR A O 1
ATOM 789 N N . GLY A 1 103 ? 3.500 7.748 3.605 1.00 98.38 103 GLY A N 1
ATOM 790 C CA . GLY A 1 103 ? 4.792 7.418 3.005 1.00 98.38 103 GLY A CA 1
ATOM 791 C C . GLY A 1 103 ? 4.666 6.425 1.849 1.00 98.38 103 GLY A C 1
ATOM 792 O O . GLY A 1 103 ? 5.269 6.635 0.800 1.00 98.38 103 GLY A O 1
ATOM 793 N N . LEU A 1 104 ? 3.821 5.397 1.991 1.00 98.12 104 LEU A N 1
ATOM 794 C CA . LEU A 1 104 ? 3.510 4.455 0.909 1.00 98.12 10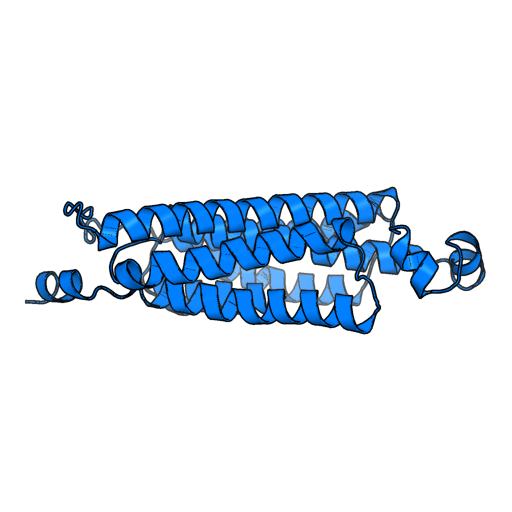4 LEU A CA 1
ATOM 795 C C . LEU A 1 104 ? 2.838 5.157 -0.279 1.00 98.12 104 LEU A C 1
ATOM 797 O O . LEU A 1 104 ? 3.180 4.875 -1.426 1.00 98.12 104 LEU A O 1
ATOM 801 N N . MET A 1 105 ? 1.923 6.100 -0.025 1.00 98.38 105 MET A N 1
ATOM 802 C CA . MET A 1 105 ? 1.309 6.897 -1.093 1.00 98.38 105 MET A CA 1
ATOM 803 C C . MET A 1 105 ? 2.345 7.739 -1.835 1.00 98.38 105 MET A C 1
ATOM 805 O O . MET A 1 105 ? 2.394 7.695 -3.060 1.00 98.38 105 MET A O 1
ATOM 809 N N . LEU A 1 106 ? 3.194 8.468 -1.111 1.00 98.12 106 LEU A N 1
ATOM 810 C CA . LEU A 1 106 ? 4.226 9.308 -1.717 1.00 98.12 106 LEU A CA 1
ATOM 811 C C . LEU A 1 106 ? 5.232 8.473 -2.514 1.00 98.12 106 LEU A C 1
ATOM 813 O O . LEU A 1 106 ? 5.487 8.785 -3.672 1.00 98.12 106 LEU A O 1
ATOM 817 N N . ALA A 1 107 ? 5.723 7.369 -1.946 1.00 96.50 107 ALA A N 1
ATOM 818 C CA . ALA A 1 107 ? 6.611 6.449 -2.650 1.00 96.50 107 ALA A CA 1
ATOM 819 C C . ALA A 1 107 ? 5.949 5.879 -3.914 1.00 96.50 107 ALA A C 1
ATOM 821 O O . ALA A 1 107 ? 6.571 5.830 -4.972 1.00 96.50 107 ALA A O 1
ATOM 822 N N . GLY A 1 108 ? 4.672 5.494 -3.828 1.00 97.00 108 GLY A N 1
ATOM 823 C CA . GLY A 1 108 ? 3.929 4.958 -4.963 1.00 97.00 108 GLY A CA 1
ATOM 824 C C . GLY A 1 108 ? 3.767 5.981 -6.082 1.00 97.00 108 GLY A C 1
ATOM 825 O O . GLY A 1 108 ? 4.016 5.663 -7.242 1.00 97.00 10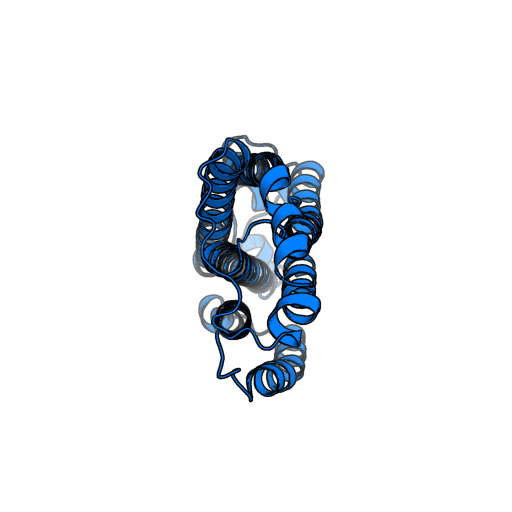8 GLY A O 1
ATOM 826 N N . LEU A 1 109 ? 3.435 7.226 -5.734 1.00 96.75 109 LEU A N 1
ATOM 827 C CA . LEU A 1 109 ? 3.344 8.334 -6.685 1.00 96.75 109 LEU A CA 1
ATOM 828 C C . LEU A 1 109 ? 4.696 8.636 -7.340 1.00 96.75 109 LEU A C 1
ATOM 830 O O . LEU A 1 109 ? 4.746 8.810 -8.556 1.00 96.75 109 LEU A O 1
ATOM 834 N N . THR A 1 110 ? 5.790 8.644 -6.573 1.00 95.12 110 THR A N 1
ATOM 835 C CA . THR A 1 110 ? 7.147 8.811 -7.114 1.00 95.12 110 THR A CA 1
ATOM 836 C C . THR A 1 110 ? 7.487 7.703 -8.109 1.00 95.12 110 THR A C 1
ATOM 838 O O . THR A 1 110 ? 7.972 7.992 -9.200 1.00 95.12 110 THR A O 1
ATOM 841 N N . ILE A 1 111 ? 7.189 6.443 -7.782 1.00 93.31 111 ILE A N 1
ATOM 842 C CA . ILE A 1 111 ? 7.455 5.305 -8.671 1.00 93.31 111 ILE A CA 1
ATOM 843 C C . ILE A 1 111 ? 6.592 5.377 -9.937 1.00 93.31 111 ILE A C 1
ATOM 845 O O . ILE A 1 111 ? 7.114 5.162 -11.029 1.00 93.31 111 ILE A O 1
ATOM 849 N N . CYS A 1 112 ? 5.307 5.727 -9.822 1.00 93.75 112 CYS A N 1
ATOM 850 C CA . CYS A 1 112 ? 4.441 5.958 -10.982 1.00 93.75 112 CYS A CA 1
ATOM 851 C C . CYS A 1 112 ? 4.996 7.063 -11.885 1.00 93.75 112 CYS A C 1
ATOM 853 O O . CYS A 1 112 ? 5.053 6.894 -13.101 1.00 93.75 112 CYS A O 1
ATOM 855 N N . PHE A 1 113 ? 5.429 8.180 -11.296 1.00 91.88 113 PHE A N 1
ATOM 856 C CA . PHE A 1 113 ? 6.005 9.297 -12.036 1.00 91.88 113 PHE A CA 1
ATOM 857 C C . PHE A 1 113 ? 7.268 8.878 -12.793 1.00 91.88 113 PHE A C 1
ATOM 859 O O . PHE A 1 113 ? 7.375 9.137 -13.991 1.00 91.88 113 PHE A O 1
ATOM 866 N N . VAL A 1 114 ? 8.194 8.175 -12.134 1.00 88.56 114 VAL A N 1
ATOM 867 C CA . VAL A 1 114 ? 9.395 7.629 -12.786 1.00 88.56 114 VAL A CA 1
ATOM 868 C C . VAL A 1 114 ? 9.010 6.650 -13.895 1.00 88.56 114 VAL A C 1
ATOM 870 O O . VAL A 1 114 ? 9.555 6.741 -14.992 1.00 88.56 114 VAL A O 1
ATOM 873 N N . GLY A 1 115 ? 8.038 5.767 -13.649 1.00 86.94 115 GLY A N 1
ATOM 874 C CA . GLY A 1 115 ? 7.548 4.788 -14.621 1.00 86.94 115 GLY A CA 1
ATOM 875 C C . GLY A 1 115 ? 6.973 5.414 -15.892 1.00 86.94 115 GLY A C 1
ATOM 876 O O . GLY A 1 115 ? 7.128 4.845 -16.961 1.00 86.94 115 GLY A O 1
ATOM 877 N N . VAL A 1 116 ? 6.369 6.603 -15.812 1.00 87.38 116 VAL A N 1
ATOM 878 C CA . VAL A 1 116 ? 5.802 7.306 -16.980 1.00 87.38 116 VAL A CA 1
ATOM 879 C C . VAL A 1 116 ? 6.807 8.254 -17.656 1.00 87.38 116 VAL A C 1
ATOM 881 O O . VAL A 1 116 ? 6.594 8.654 -18.796 1.00 87.38 116 VAL A O 1
ATOM 884 N N . THR A 1 117 ? 7.907 8.620 -16.990 1.00 86.75 117 THR A N 1
ATOM 885 C CA . THR A 1 117 ? 8.852 9.634 -17.494 1.00 86.75 117 THR A CA 1
ATOM 886 C C . THR A 1 117 ? 10.197 9.045 -17.916 1.00 86.75 117 THR A C 1
ATOM 888 O O . THR A 1 117 ? 10.470 8.915 -19.106 1.00 86.75 117 THR A O 1
ATOM 891 N N . GLN A 1 118 ? 11.059 8.717 -16.953 1.00 84.12 118 GLN A N 1
ATOM 892 C CA . GLN A 1 118 ? 12.444 8.304 -17.205 1.00 84.12 118 GLN A CA 1
ATOM 893 C C . GLN A 1 118 ? 12.610 6.787 -17.312 1.00 84.12 118 GLN A C 1
ATOM 895 O O . GLN A 1 118 ? 13.582 6.331 -17.910 1.00 84.12 118 GLN A O 1
ATOM 900 N N . VAL A 1 119 ? 11.652 6.016 -16.782 1.00 89.69 119 VAL A N 1
ATOM 901 C CA . VAL A 1 119 ? 11.580 4.542 -16.739 1.00 89.69 119 VAL A CA 1
ATOM 902 C C . VAL A 1 119 ? 12.705 3.868 -15.951 1.00 89.69 119 VAL A C 1
ATOM 904 O O . VAL A 1 119 ? 12.431 2.944 -15.189 1.00 89.69 119 VAL A O 1
ATOM 907 N N . PHE A 1 120 ? 13.945 4.322 -16.091 1.00 91.38 120 PHE A N 1
ATOM 908 C CA . PHE A 1 120 ? 15.118 3.787 -15.418 1.00 91.38 120 PHE A CA 1
ATOM 909 C C . PHE A 1 120 ? 15.640 4.756 -14.364 1.00 91.38 120 PHE A C 1
ATOM 911 O O . PHE A 1 120 ? 15.755 5.958 -14.600 1.00 91.38 120 PHE A O 1
ATOM 918 N N . VAL A 1 121 ? 16.023 4.205 -13.219 1.00 88.94 121 VAL A N 1
ATOM 919 C CA . VAL A 1 121 ? 16.972 4.839 -12.305 1.00 88.94 121 VAL A CA 1
ATOM 920 C C . VAL A 1 121 ? 18.392 4.368 -12.654 1.00 88.94 121 VAL A C 1
ATOM 922 O O . VAL A 1 121 ? 18.546 3.296 -13.245 1.00 88.94 121 VAL A O 1
ATOM 925 N N . PRO A 1 122 ? 19.452 5.123 -12.305 1.00 88.88 122 PRO A N 1
ATOM 926 C CA . PRO A 1 122 ? 20.829 4.771 -12.673 1.00 88.88 122 PRO A CA 1
ATOM 927 C C . PRO A 1 122 ? 21.231 3.339 -12.296 1.00 88.88 122 PRO A C 1
ATOM 929 O O . PRO A 1 122 ? 21.914 2.658 -13.059 1.00 88.88 122 PRO A O 1
ATOM 932 N N . GLN A 1 123 ? 20.751 2.864 -11.146 1.00 89.50 123 GLN A N 1
ATOM 933 C CA . GLN A 1 123 ? 21.027 1.532 -10.623 1.00 89.50 123 GLN A CA 1
ATOM 934 C C . GLN A 1 123 ? 20.532 0.414 -11.561 1.00 89.50 123 GLN A C 1
ATOM 936 O O . GLN A 1 123 ? 21.177 -0.627 -11.638 1.00 89.50 123 GLN A O 1
ATOM 941 N N . ASP A 1 124 ? 19.460 0.638 -12.332 1.00 91.19 124 ASP A N 1
ATOM 942 C CA . ASP A 1 124 ? 18.925 -0.363 -13.271 1.00 91.19 124 ASP A CA 1
ATOM 943 C C . ASP A 1 124 ? 19.872 -0.645 -14.419 1.00 91.19 124 ASP A C 1
ATOM 945 O O . ASP A 1 124 ? 20.140 -1.798 -14.747 1.00 91.19 124 ASP A O 1
ATOM 949 N N . LEU A 1 125 ? 20.404 0.411 -15.022 1.00 92.06 125 LEU A N 1
ATOM 950 C CA . LEU A 1 125 ? 21.320 0.290 -16.148 1.00 92.06 125 LEU A CA 1
ATOM 951 C C . LEU A 1 125 ? 22.683 -0.227 -15.690 1.00 92.06 125 LEU A C 1
ATOM 953 O O . LEU A 1 125 ? 23.320 -0.997 -16.409 1.00 92.06 125 LEU A O 1
ATOM 957 N N . MET A 1 126 ? 23.089 0.137 -14.468 1.00 89.62 126 MET A N 1
ATOM 958 C CA . MET A 1 126 ? 24.254 -0.452 -13.816 1.00 89.62 126 MET A CA 1
ATOM 959 C C . MET A 1 126 ? 24.070 -1.950 -13.584 1.00 89.62 126 MET A C 1
ATOM 961 O O . MET A 1 126 ? 24.980 -2.702 -13.889 1.00 89.62 126 MET A O 1
ATOM 965 N N . PHE A 1 127 ? 22.916 -2.408 -13.096 1.00 90.81 127 PHE A N 1
ATOM 966 C CA . PHE A 1 127 ? 22.677 -3.838 -12.886 1.00 90.81 127 PHE A CA 1
ATOM 967 C C . PHE A 1 127 ? 22.582 -4.621 -14.200 1.00 90.81 127 PHE A C 1
ATOM 969 O O . PHE A 1 127 ? 23.134 -5.711 -14.321 1.00 90.81 127 PHE A O 1
ATOM 976 N N . LEU A 1 128 ? 21.905 -4.061 -15.203 1.00 92.38 128 LEU A N 1
ATOM 977 C CA . LEU A 1 128 ? 21.723 -4.702 -16.506 1.00 92.38 128 LEU A CA 1
ATOM 978 C C . LEU A 1 128 ? 22.969 -4.634 -17.405 1.00 92.38 128 LEU A C 1
ATOM 980 O O . LEU A 1 128 ? 22.981 -5.275 -18.455 1.00 92.38 128 LEU A O 1
ATOM 984 N N . HIS A 1 129 ? 23.985 -3.845 -17.034 1.00 93.81 129 HIS A N 1
ATOM 985 C CA . HIS A 1 129 ? 25.162 -3.540 -17.857 1.00 93.81 129 HIS A CA 1
ATOM 986 C C . HIS A 1 129 ? 24.795 -3.123 -19.296 1.00 93.81 129 HIS A C 1
ATOM 988 O O . HIS A 1 129 ? 25.378 -3.601 -20.270 1.00 93.81 129 HIS A O 1
ATOM 994 N N . THR A 1 130 ? 23.795 -2.250 -19.442 1.00 95.12 130 THR A N 1
ATOM 995 C C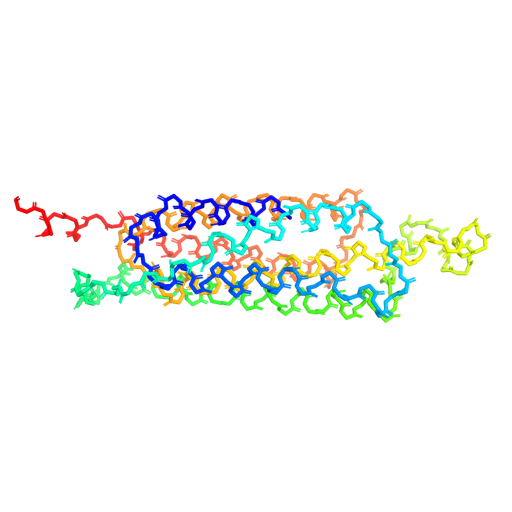A . THR A 1 130 ? 23.246 -1.859 -20.752 1.00 95.12 130 THR A CA 1
ATOM 996 C C . THR A 1 130 ? 22.773 -0.404 -20.773 1.00 95.12 130 THR A C 1
ATOM 998 O O . THR A 1 130 ? 22.844 0.293 -19.762 1.00 95.12 130 THR A O 1
ATOM 1001 N N . THR A 1 131 ? 22.276 0.064 -21.920 1.00 94.31 131 THR A N 1
ATOM 1002 C CA . THR A 1 131 ? 21.640 1.384 -22.063 1.00 94.31 131 THR A CA 1
ATOM 1003 C C . THR A 1 131 ? 20.189 1.258 -22.543 1.00 94.31 131 THR A C 1
ATOM 1005 O O . THR A 1 131 ? 19.825 0.246 -23.155 1.00 94.31 131 THR A O 1
ATOM 1008 N N . PRO A 1 132 ? 19.334 2.273 -22.312 1.00 92.25 132 PRO A N 1
ATOM 1009 C CA . PRO A 1 132 ? 17.965 2.276 -22.823 1.00 92.25 132 PRO A CA 1
ATOM 1010 C C . PRO A 1 132 ? 17.899 2.124 -24.348 1.00 92.25 132 PRO A C 1
ATOM 1012 O O . PRO A 1 132 ? 16.992 1.471 -24.860 1.00 92.25 132 PRO A O 1
ATOM 1015 N N . GLU A 1 133 ? 18.855 2.696 -25.081 1.00 93.31 133 GLU A N 1
ATOM 1016 C CA . GLU A 1 133 ? 18.940 2.611 -26.541 1.00 93.31 133 GLU A CA 1
ATOM 1017 C C . GLU A 1 133 ? 19.240 1.180 -26.978 1.00 93.31 133 GLU A C 1
ATOM 1019 O O . GLU A 1 133 ? 18.538 0.654 -27.839 1.00 93.31 133 GLU A O 1
ATOM 1024 N N . ALA A 1 134 ? 20.216 0.524 -26.341 1.00 95.06 134 ALA A N 1
ATOM 1025 C CA . ALA A 1 134 ? 20.547 -0.871 -26.615 1.00 95.06 134 ALA A CA 1
ATOM 1026 C C . ALA A 1 134 ? 19.364 -1.812 -26.320 1.00 95.06 134 ALA A C 1
ATOM 1028 O O . ALA A 1 134 ? 19.098 -2.742 -27.075 1.00 95.06 134 ALA A O 1
ATOM 1029 N N . LEU A 1 135 ? 18.588 -1.547 -25.263 1.00 94.88 135 LEU A N 1
ATOM 1030 C CA . LEU A 1 135 ? 17.364 -2.307 -24.988 1.00 94.88 135 LEU A CA 1
ATOM 1031 C C . LEU A 1 135 ? 16.307 -2.110 -26.083 1.00 94.88 135 LEU A C 1
ATOM 1033 O O . LEU A 1 135 ? 15.673 -3.077 -26.506 1.00 94.88 135 LEU A O 1
ATOM 1037 N N . ARG A 1 136 ? 16.136 -0.878 -26.580 1.00 93.50 136 ARG A N 1
ATOM 1038 C CA . ARG A 1 136 ? 15.191 -0.579 -27.667 1.00 93.50 136 ARG A CA 1
ATOM 1039 C C . ARG A 1 136 ? 15.597 -1.213 -28.995 1.00 93.50 136 ARG A C 1
ATOM 1041 O O . ARG A 1 136 ? 14.704 -1.597 -29.746 1.00 93.50 136 ARG A O 1
ATOM 1048 N N . THR A 1 137 ? 16.895 -1.326 -29.290 1.00 95.69 137 THR A N 1
ATOM 1049 C CA . THR A 1 137 ? 17.360 -1.991 -30.520 1.00 95.69 137 THR A CA 1
ATOM 1050 C C . THR A 1 137 ? 17.134 -3.498 -30.479 1.00 95.69 137 THR A C 1
ATOM 1052 O O . THR A 1 137 ? 16.819 -4.083 -31.512 1.00 95.69 137 THR A O 1
ATOM 1055 N N . VAL A 1 138 ? 17.242 -4.120 -29.299 1.00 96.19 138 VAL A N 1
ATOM 1056 C CA . VAL A 1 138 ? 16.933 -5.544 -29.111 1.00 96.19 138 VAL A CA 1
ATOM 1057 C C . VAL A 1 138 ? 15.436 -5.799 -29.269 1.00 96.19 138 VAL A C 1
ATOM 1059 O O . VAL A 1 138 ? 15.039 -6.704 -30.000 1.00 96.19 138 VAL A O 1
ATOM 1062 N N . ASN A 1 139 ? 14.596 -5.025 -28.578 1.00 94.88 139 ASN A N 1
ATOM 1063 C CA . ASN A 1 139 ? 13.146 -5.118 -28.704 1.00 94.88 139 ASN A CA 1
ATOM 1064 C C . ASN A 1 139 ? 12.480 -3.832 -28.197 1.00 94.88 139 ASN A C 1
ATOM 1066 O O . ASN A 1 139 ? 12.618 -3.445 -27.034 1.00 94.88 139 ASN A O 1
ATOM 1070 N N . THR A 1 140 ? 11.680 -3.208 -29.059 1.00 92.88 140 THR A N 1
ATOM 1071 C CA . THR A 1 140 ? 10.994 -1.940 -28.778 1.00 92.88 140 THR A CA 1
ATOM 1072 C C . THR A 1 140 ? 10.022 -2.012 -27.598 1.00 92.88 140 THR A C 1
ATOM 1074 O O . THR A 1 140 ? 9.697 -0.975 -27.027 1.00 92.88 140 THR A O 1
ATOM 1077 N N . ASN A 1 141 ? 9.587 -3.212 -27.199 1.00 92.94 141 ASN A N 1
ATOM 1078 C CA . ASN A 1 141 ? 8.642 -3.430 -26.103 1.00 92.94 141 ASN A CA 1
ATOM 1079 C C . ASN A 1 141 ? 9.297 -3.584 -24.720 1.00 92.94 141 ASN A C 1
ATOM 1081 O O . ASN A 1 141 ? 8.578 -3.561 -23.726 1.00 92.94 141 ASN A O 1
ATOM 1085 N N . LEU A 1 142 ? 10.627 -3.705 -24.610 1.00 93.56 142 LEU A N 1
ATOM 1086 C CA . LEU A 1 142 ? 11.285 -3.920 -23.310 1.00 93.56 142 LEU A CA 1
ATOM 1087 C C . LEU A 1 142 ? 11.177 -2.708 -22.382 1.00 93.56 142 LEU A C 1
ATOM 1089 O O . LEU A 1 142 ? 10.771 -2.843 -21.231 1.00 93.56 142 LEU A O 1
ATOM 1093 N N . VAL A 1 143 ? 11.517 -1.517 -22.883 1.00 94.00 143 VAL A N 1
ATOM 1094 C CA . VAL A 1 143 ? 11.445 -0.284 -22.083 1.00 94.00 143 VAL A CA 1
ATOM 1095 C C . VAL A 1 143 ? 9.999 0.018 -21.658 1.00 94.00 143 VAL A C 1
ATOM 1097 O O . VAL A 1 143 ? 9.781 0.245 -20.469 1.00 94.00 143 VAL A O 1
ATOM 1100 N N . PRO A 1 144 ? 8.991 -0.045 -22.552 1.00 93.00 144 PRO A N 1
ATOM 1101 C CA . PRO A 1 144 ? 7.599 0.151 -22.155 1.00 93.00 144 PRO A CA 1
ATOM 1102 C C . PRO A 1 144 ? 7.058 -0.925 -21.192 1.00 93.00 144 PRO A C 1
ATOM 1104 O O . PRO A 1 144 ? 6.254 -0.604 -20.321 1.00 93.00 144 PRO A O 1
ATOM 1107 N N . LEU A 1 145 ? 7.527 -2.175 -21.278 1.00 93.25 145 LEU A N 1
ATOM 1108 C CA . LEU A 1 145 ? 7.178 -3.223 -20.309 1.00 93.25 145 LEU A CA 1
ATOM 1109 C C . LEU A 1 145 ? 7.749 -2.930 -18.909 1.00 93.25 145 LEU A C 1
ATOM 1111 O O . LEU A 1 145 ? 7.053 -3.095 -17.911 1.00 93.25 145 LEU A O 1
ATOM 1115 N N . ILE A 1 146 ? 8.993 -2.451 -18.814 1.00 94.19 146 ILE A N 1
ATOM 1116 C CA . ILE A 1 146 ? 9.593 -2.037 -17.530 1.00 94.19 146 ILE A CA 1
ATOM 1117 C C . ILE A 1 146 ? 8.848 -0.826 -16.949 1.00 94.19 146 ILE A C 1
ATOM 1119 O O . ILE A 1 146 ? 8.593 -0.758 -15.745 1.00 94.19 146 ILE A O 1
ATOM 1123 N N . ALA A 1 147 ? 8.464 0.120 -17.809 1.00 93.88 147 ALA A N 1
ATOM 1124 C CA . ALA A 1 147 ? 7.636 1.263 -17.440 1.00 93.88 147 ALA A CA 1
ATOM 1125 C C . ALA A 1 147 ? 6.281 0.823 -16.860 1.00 93.88 147 ALA A C 1
ATOM 1127 O O . ALA A 1 147 ? 5.863 1.320 -15.809 1.00 93.88 147 ALA A O 1
ATOM 1128 N N . HIS A 1 148 ? 5.634 -0.153 -17.507 1.00 94.12 148 HIS A N 1
ATOM 1129 C CA . HIS A 1 148 ? 4.406 -0.784 -17.029 1.00 94.12 148 HIS A CA 1
ATOM 1130 C C . HIS A 1 148 ? 4.599 -1.427 -15.655 1.00 94.12 148 HIS A C 1
ATOM 1132 O O . HIS A 1 148 ? 3.834 -1.105 -14.745 1.00 94.12 148 HIS A O 1
ATOM 1138 N N . ASP A 1 149 ? 5.618 -2.266 -15.462 1.00 92.94 149 ASP A N 1
ATOM 1139 C CA . ASP A 1 149 ? 5.852 -2.934 -14.174 1.00 92.94 149 ASP A CA 1
ATOM 1140 C C . ASP A 1 149 ? 6.039 -1.924 -13.028 1.00 92.94 149 ASP A C 1
ATOM 1142 O O . ASP A 1 149 ? 5.378 -2.018 -11.988 1.00 92.94 149 ASP A O 1
ATOM 1146 N N . ARG A 1 150 ? 6.829 -0.862 -13.253 1.00 93.25 150 ARG A N 1
ATOM 1147 C CA . ARG A 1 150 ? 6.990 0.227 -12.275 1.00 93.25 150 ARG A CA 1
ATOM 1148 C C . ARG A 1 150 ? 5.680 0.933 -11.973 1.00 93.25 150 ARG A C 1
ATOM 1150 O O . ARG A 1 150 ? 5.339 1.100 -10.805 1.00 93.25 150 ARG A O 1
ATOM 1157 N N . ALA A 1 151 ? 4.944 1.354 -12.997 1.00 92.94 151 ALA A N 1
ATOM 1158 C CA . ALA A 1 151 ? 3.672 2.044 -12.811 1.00 92.94 151 ALA A CA 1
ATOM 1159 C C . ALA A 1 151 ? 2.647 1.160 -12.079 1.00 92.94 151 ALA A C 1
ATOM 1161 O O . ALA A 1 151 ? 1.945 1.636 -11.185 1.00 92.94 151 ALA A O 1
ATOM 1162 N N . GLY A 1 152 ? 2.609 -0.137 -12.396 1.00 92.94 152 GLY A N 1
ATOM 1163 C CA . GLY A 1 152 ? 1.779 -1.123 -11.710 1.00 92.94 152 GLY A CA 1
ATOM 1164 C C . GLY A 1 152 ? 2.164 -1.287 -10.238 1.00 92.94 152 GLY A C 1
ATOM 1165 O O . GLY A 1 152 ? 1.297 -1.250 -9.361 1.00 92.94 152 GLY A O 1
ATOM 1166 N N . PHE A 1 153 ? 3.461 -1.400 -9.938 1.00 94.56 153 PHE A N 1
ATOM 1167 C CA . PHE A 1 153 ? 3.955 -1.454 -8.562 1.00 94.56 153 PHE A CA 1
ATOM 1168 C C . PHE A 1 153 ? 3.650 -0.163 -7.788 1.00 94.56 153 PHE A C 1
ATOM 1170 O O . PHE A 1 153 ? 3.142 -0.226 -6.665 1.00 94.56 153 PHE A O 1
ATOM 1177 N N . GLY A 1 154 ? 3.882 1.002 -8.397 1.00 96.38 154 GLY A N 1
ATOM 1178 C CA . GLY A 1 154 ? 3.574 2.307 -7.815 1.00 96.38 154 GLY A CA 1
ATOM 1179 C C . GLY A 1 154 ? 2.087 2.460 -7.490 1.00 96.38 154 GLY A C 1
ATOM 1180 O O . GLY A 1 154 ? 1.738 2.803 -6.360 1.00 96.38 154 GLY A O 1
ATOM 1181 N N . GLY A 1 155 ? 1.196 2.101 -8.421 1.00 96.50 155 GLY A N 1
ATOM 1182 C CA . GLY A 1 155 ? -0.255 2.110 -8.211 1.00 96.50 155 GLY A CA 1
ATOM 1183 C C . GLY A 1 155 ? -0.697 1.189 -7.070 1.00 96.50 155 GLY A C 1
ATOM 1184 O O . GLY A 1 155 ? -1.536 1.562 -6.241 1.00 96.50 155 GLY A O 1
ATOM 1185 N N . ALA A 1 156 ? -0.070 0.015 -6.955 1.00 96.31 156 ALA A N 1
ATOM 1186 C CA . ALA A 1 156 ? -0.278 -0.898 -5.832 1.00 96.31 156 ALA A CA 1
ATOM 1187 C C . ALA A 1 156 ? 0.136 -0.276 -4.492 1.00 96.31 156 ALA A C 1
ATOM 1189 O O . ALA A 1 156 ? -0.538 -0.467 -3.476 1.00 96.31 156 ALA A O 1
ATOM 1190 N N . LEU A 1 157 ? 1.248 0.458 -4.478 1.00 97.44 157 LEU A N 1
ATOM 1191 C CA . LEU A 1 157 ? 1.779 1.092 -3.278 1.00 97.44 157 LEU A CA 1
ATOM 1192 C C . LEU A 1 157 ? 0.898 2.263 -2.829 1.00 97.44 157 LEU A C 1
ATOM 1194 O O . LEU A 1 157 ? 0.570 2.345 -1.646 1.00 97.44 157 LEU A O 1
ATOM 1198 N N . VAL A 1 158 ? 0.403 3.081 -3.769 1.00 98.44 158 VAL A N 1
ATOM 1199 C CA . VAL A 1 158 ? -0.596 4.126 -3.481 1.00 98.44 158 VAL A CA 1
ATOM 1200 C C . VAL A 1 158 ? -1.868 3.514 -2.905 1.00 98.44 158 VAL A C 1
ATOM 1202 O O . VAL A 1 158 ? -2.347 3.953 -1.860 1.00 98.44 158 VAL A O 1
ATOM 1205 N N . SER A 1 159 ? -2.382 2.458 -3.537 1.00 98.31 159 SER A N 1
ATOM 1206 C CA . SER A 1 159 ? -3.569 1.745 -3.057 1.00 98.31 159 SER A CA 1
ATOM 1207 C C . SER A 1 159 ? -3.352 1.212 -1.639 1.00 98.31 159 SER A C 1
ATOM 1209 O O . SER A 1 159 ? -4.204 1.398 -0.770 1.00 98.31 159 SER A O 1
ATOM 1211 N N . SER A 1 160 ? -2.184 0.616 -1.374 1.00 98.06 160 SER A N 1
ATOM 1212 C CA . SER A 1 160 ? -1.813 0.098 -0.050 1.00 98.06 160 SER A CA 1
ATOM 1213 C C . SER A 1 160 ? -1.764 1.213 0.986 1.00 98.06 160 SER A C 1
ATOM 1215 O O . SER A 1 160 ? -2.313 1.062 2.074 1.00 98.06 160 SER A O 1
ATOM 1217 N N . GLY A 1 161 ? -1.149 2.342 0.633 1.00 98.38 161 GLY A N 1
ATOM 1218 C CA . GLY A 1 161 ? -1.051 3.514 1.490 1.00 98.38 161 GLY A CA 1
ATOM 1219 C C . GLY A 1 161 ? -2.417 4.082 1.862 1.00 98.38 161 GLY A C 1
ATOM 1220 O O . GLY A 1 161 ? -2.677 4.277 3.046 1.00 98.38 161 GLY A O 1
ATOM 1221 N N . ILE A 1 162 ? -3.328 4.230 0.893 1.00 98.75 162 ILE A N 1
ATOM 1222 C CA . ILE A 1 162 ? -4.721 4.641 1.140 1.00 98.75 162 ILE A CA 1
ATOM 1223 C C . ILE A 1 162 ? -5.423 3.642 2.064 1.00 98.75 162 ILE A C 1
ATOM 1225 O O . ILE A 1 162 ? -6.047 4.037 3.046 1.00 98.75 162 ILE A O 1
ATOM 1229 N N . GLY A 1 163 ? -5.307 2.344 1.778 1.00 98.44 163 GLY A N 1
ATOM 1230 C CA . GLY A 1 163 ? -5.953 1.302 2.571 1.00 98.44 163 GLY A CA 1
ATOM 1231 C C . GLY A 1 163 ? -5.467 1.296 4.023 1.00 98.44 163 GLY A C 1
ATOM 1232 O O . GLY A 1 163 ? -6.286 1.241 4.940 1.00 98.44 163 GLY A O 1
ATOM 1233 N N . VAL A 1 164 ? -4.152 1.398 4.244 1.00 98.62 164 VAL A N 1
ATOM 1234 C CA . VAL A 1 164 ? -3.552 1.508 5.582 1.00 98.62 164 VAL A CA 1
ATOM 1235 C C . VAL A 1 164 ? -4.019 2.789 6.265 1.00 98.62 164 VAL A C 1
ATOM 1237 O O . VAL A 1 164 ? -4.551 2.713 7.370 1.00 98.62 164 VAL A O 1
ATOM 1240 N N . LEU A 1 165 ? -3.881 3.940 5.600 1.00 98.69 165 LEU A N 1
ATOM 1241 C CA . LEU A 1 165 ? -4.222 5.254 6.142 1.00 98.69 165 LEU A CA 1
ATOM 1242 C C . LEU A 1 165 ? -5.680 5.309 6.606 1.00 98.69 165 LEU A C 1
ATOM 1244 O O . LEU A 1 165 ? -5.948 5.614 7.763 1.00 98.69 165 LEU A O 1
ATOM 1248 N N . LEU A 1 166 ? -6.629 4.947 5.742 1.00 98.31 166 LEU A N 1
ATOM 1249 C CA . LEU A 1 166 ? -8.052 4.982 6.085 1.00 98.31 166 LEU A CA 1
ATOM 1250 C C . LEU A 1 166 ? -8.405 3.957 7.172 1.00 98.31 166 LEU A C 1
ATOM 1252 O O . LEU A 1 166 ? -9.200 4.251 8.067 1.00 98.31 166 LEU A O 1
ATOM 1256 N N . SER A 1 167 ? -7.759 2.785 7.166 1.00 97.69 167 SER A N 1
ATOM 1257 C CA . SER A 1 167 ? -7.948 1.782 8.223 1.00 97.69 167 SER A CA 1
ATOM 1258 C C . SER A 1 167 ? -7.493 2.281 9.591 1.00 97.69 167 SER A C 1
ATOM 1260 O O . SER A 1 167 ? -8.147 1.985 10.590 1.00 97.69 167 SER A O 1
ATOM 1262 N N . VAL A 1 168 ? -6.399 3.044 9.662 1.00 97.75 168 VAL A N 1
ATOM 1263 C CA . VAL A 1 168 ? -5.903 3.581 10.937 1.00 97.75 168 VAL A CA 1
ATOM 1264 C C . VAL A 1 168 ? -6.537 4.910 11.326 1.00 97.75 168 VAL A C 1
ATOM 1266 O O . VAL A 1 168 ? -6.540 5.241 12.503 1.00 97.75 168 VAL A O 1
ATOM 1269 N N . LEU A 1 169 ? -7.117 5.663 10.393 1.00 96.62 169 LEU A N 1
ATOM 1270 C CA . LEU A 1 169 ? -7.886 6.862 10.731 1.00 96.62 169 LEU A CA 1
ATOM 1271 C C . LEU A 1 169 ? -9.277 6.514 11.277 1.00 96.62 169 LEU A C 1
ATOM 1273 O O . LEU A 1 169 ? -9.736 7.161 12.213 1.00 96.62 169 LEU A O 1
ATOM 1277 N N . TRP A 1 170 ? -9.937 5.484 10.738 1.00 93.94 170 TRP A N 1
ATOM 1278 C CA . TRP A 1 170 ? -11.342 5.184 11.067 1.00 93.94 170 TRP A CA 1
ATOM 1279 C C . TRP A 1 170 ? -11.555 3.863 11.826 1.00 93.94 170 TRP A C 1
ATOM 1281 O O . TRP A 1 170 ? -12.560 3.667 12.522 1.00 93.94 170 TRP A O 1
ATOM 1291 N N . GLY A 1 171 ? -10.611 2.929 11.714 1.00 92.25 171 GLY A N 1
ATOM 1292 C CA . GLY A 1 171 ? -10.672 1.610 12.347 1.00 92.25 171 GLY A CA 1
ATOM 1293 C C . GLY A 1 171 ? -9.871 1.475 13.641 1.00 92.25 171 GLY A C 1
ATOM 1294 O O . GLY A 1 171 ? -10.009 0.458 14.324 1.00 92.25 171 GLY A O 1
ATOM 1295 N N . TYR A 1 172 ? -9.048 2.466 13.993 1.00 93.88 172 TYR A N 1
ATOM 1296 C CA . TYR A 1 172 ? -8.114 2.385 15.116 1.00 93.88 172 TYR A CA 1
ATOM 1297 C C . TYR A 1 172 ? -8.813 2.619 16.456 1.00 93.88 172 TYR A C 1
ATOM 1299 O O . TYR A 1 172 ? -9.138 3.742 16.828 1.00 93.88 172 TYR A O 1
ATOM 1307 N N . ARG A 1 173 ? -9.072 1.526 17.176 1.00 91.00 173 ARG A N 1
ATOM 1308 C CA . ARG A 1 173 ? -9.801 1.518 18.451 1.00 91.00 173 ARG A CA 1
ATOM 1309 C C . ARG A 1 173 ? -9.109 0.590 19.435 1.00 91.00 173 ARG A C 1
ATOM 1311 O O . ARG A 1 173 ? -8.513 -0.413 19.026 1.00 91.00 173 ARG A O 1
ATOM 1318 N N . ARG A 1 174 ? -9.223 0.889 20.728 1.00 91.31 174 ARG A N 1
ATOM 1319 C CA . ARG A 1 174 ? -8.703 0.020 21.787 1.00 91.31 174 ARG A CA 1
ATOM 1320 C C . ARG A 1 174 ? -9.302 -1.385 21.628 1.00 91.31 174 ARG A C 1
ATOM 1322 O O . ARG A 1 174 ? -10.474 -1.549 21.300 1.00 91.31 174 ARG A O 1
ATOM 1329 N N . GLY A 1 175 ? -8.470 -2.416 21.748 1.00 91.38 175 GLY A N 1
ATOM 1330 C CA . GLY A 1 175 ? -8.910 -3.809 21.591 1.00 91.38 175 GLY A CA 1
ATOM 1331 C C . GLY A 1 175 ? -9.225 -4.265 20.156 1.00 91.38 175 GLY A C 1
ATOM 1332 O O . GLY A 1 175 ? -9.668 -5.411 19.956 1.00 91.38 175 GLY A O 1
ATOM 1333 N N . ALA A 1 176 ? -8.973 -3.436 19.132 1.00 92.88 176 ALA A N 1
ATOM 1334 C CA . ALA A 1 176 ? -9.082 -3.812 17.720 1.00 92.88 176 ALA A CA 1
ATOM 1335 C C . ALA A 1 176 ? -7.910 -4.706 17.256 1.00 92.88 176 ALA A C 1
ATOM 1337 O O . ALA A 1 176 ? -7.224 -4.420 16.278 1.00 92.88 176 ALA A O 1
ATOM 1338 N N . ARG A 1 177 ? -7.721 -5.850 17.927 1.00 95.56 177 ARG A N 1
ATOM 1339 C CA . ARG A 1 177 ? -6.655 -6.841 17.670 1.00 95.56 177 ARG A CA 1
ATOM 1340 C C . ARG A 1 177 ? -6.535 -7.238 16.202 1.00 95.56 177 ARG A C 1
ATOM 1342 O O . ARG A 1 177 ? -5.433 -7.421 15.699 1.00 95.56 177 ARG A O 1
ATOM 1349 N N . TRP A 1 178 ? -7.672 -7.367 15.521 1.00 95.50 178 TRP A N 1
ATOM 1350 C CA . TRP A 1 178 ? -7.727 -7.744 14.109 1.00 95.50 178 TRP A CA 1
ATOM 1351 C C . TRP A 1 178 ? -6.948 -6.759 13.223 1.00 95.50 178 TRP A C 1
ATOM 1353 O O . TRP A 1 178 ? -6.295 -7.194 12.279 1.00 95.50 178 TRP A O 1
ATOM 1363 N N . LEU A 1 179 ? -6.977 -5.460 13.546 1.00 97.12 179 LEU A N 1
ATOM 1364 C CA . LEU A 1 179 ? -6.299 -4.421 12.776 1.00 97.12 179 LEU A CA 1
ATOM 1365 C C . LEU A 1 179 ? -4.784 -4.573 12.908 1.00 97.12 179 LEU A C 1
ATOM 1367 O O . LEU A 1 179 ? -4.089 -4.576 11.899 1.00 97.12 179 LEU A O 1
ATOM 1371 N N . TRP A 1 180 ? -4.284 -4.790 14.129 1.00 98.25 180 TRP A N 1
ATOM 1372 C CA . TRP A 1 180 ? -2.853 -5.001 14.374 1.00 98.25 180 TRP A CA 1
ATOM 1373 C C . TRP A 1 180 ? -2.318 -6.207 13.589 1.00 98.25 180 TRP A C 1
ATOM 1375 O O . TRP A 1 180 ? -1.332 -6.087 12.866 1.00 98.25 180 TRP A O 1
ATOM 1385 N N . TRP A 1 181 ? -3.014 -7.349 13.659 1.00 98.31 181 TRP A N 1
ATOM 1386 C CA . TRP A 1 181 ? -2.619 -8.557 12.922 1.00 98.31 181 TRP A CA 1
ATOM 1387 C C . TRP A 1 181 ? -2.735 -8.392 11.407 1.00 98.31 181 TRP A C 1
ATOM 1389 O O . TRP A 1 181 ? -1.875 -8.880 10.680 1.00 98.31 181 TRP A O 1
ATOM 1399 N N . THR A 1 182 ? -3.753 -7.673 10.926 1.00 98.31 182 THR A N 1
ATOM 1400 C CA . THR A 1 182 ? -3.907 -7.367 9.496 1.00 98.31 182 THR A CA 1
ATOM 1401 C C . THR A 1 182 ? -2.747 -6.512 8.993 1.00 98.31 182 THR A C 1
ATOM 1403 O O . THR A 1 182 ? -2.171 -6.818 7.953 1.00 98.31 182 THR A O 1
ATOM 1406 N N . LEU A 1 183 ? -2.373 -5.462 9.733 1.00 98.38 183 LEU A N 1
ATOM 1407 C CA . LEU A 1 183 ? -1.273 -4.574 9.360 1.00 98.38 183 LEU A CA 1
ATOM 1408 C C . LEU A 1 183 ? 0.078 -5.298 9.405 1.00 98.38 183 LEU A C 1
ATOM 1410 O O . LEU A 1 183 ? 0.857 -5.158 8.466 1.00 98.38 183 LEU A O 1
ATOM 1414 N N . LEU A 1 184 ? 0.325 -6.132 10.424 1.00 98.62 184 LEU A N 1
ATOM 1415 C CA . LEU A 1 184 ? 1.520 -6.980 10.484 1.00 98.62 184 LEU A CA 1
ATOM 1416 C C . LEU A 1 184 ? 1.595 -7.920 9.272 1.00 98.62 184 LEU A C 1
ATOM 1418 O O . LEU A 1 184 ? 2.580 -7.906 8.535 1.00 98.62 184 LEU A O 1
ATOM 1422 N N . ALA A 1 185 ? 0.549 -8.720 9.056 1.00 98.44 185 ALA A N 1
ATOM 1423 C CA . ALA A 1 185 ? 0.520 -9.725 7.997 1.00 98.44 185 ALA A CA 1
ATOM 1424 C C . ALA A 1 185 ? 0.547 -9.100 6.592 1.00 98.44 185 ALA A C 1
ATOM 1426 O O . ALA A 1 185 ? 1.067 -9.710 5.663 1.00 98.44 185 ALA A O 1
ATOM 1427 N N . SER A 1 186 ? 0.009 -7.888 6.431 1.00 97.81 186 SER A N 1
ATOM 1428 C CA . SER A 1 186 ? 0.092 -7.122 5.186 1.00 97.81 186 SER A CA 1
ATOM 1429 C C . SER A 1 186 ? 1.497 -6.564 4.955 1.00 97.81 186 SER A C 1
ATOM 1431 O O . SER A 1 186 ? 2.049 -6.706 3.862 1.00 97.81 186 SER A O 1
ATOM 1433 N N . GLY A 1 187 ? 2.108 -5.957 5.975 1.00 97.06 187 GLY A N 1
ATOM 1434 C CA . GLY A 1 187 ? 3.405 -5.298 5.837 1.00 97.06 187 GLY A CA 1
ATOM 1435 C C . GLY A 1 187 ? 4.569 -6.265 5.630 1.00 97.06 187 GLY A C 1
ATOM 1436 O O . GLY A 1 187 ? 5.445 -5.975 4.818 1.00 97.06 187 GLY A O 1
ATOM 1437 N N . VAL A 1 188 ? 4.561 -7.429 6.295 1.00 97.81 188 VAL A N 1
ATOM 1438 C CA . VAL A 1 188 ? 5.673 -8.399 6.238 1.00 97.81 188 VAL A CA 1
ATOM 1439 C C . VAL A 1 188 ? 6.023 -8.811 4.799 1.00 97.81 188 VAL A C 1
ATOM 1441 O O . VAL A 1 188 ? 7.162 -8.577 4.405 1.00 97.81 188 VAL A O 1
ATOM 1444 N N . PRO A 1 189 ? 5.095 -9.317 3.958 1.00 96.75 189 PRO A N 1
ATOM 1445 C CA . PRO A 1 189 ? 5.412 -9.661 2.571 1.00 96.75 189 PRO A CA 1
ATOM 1446 C C . PRO A 1 189 ? 6.005 -8.498 1.767 1.00 96.75 189 PRO A C 1
ATOM 1448 O O . PRO A 1 189 ? 6.907 -8.710 0.960 1.00 96.75 189 PRO A O 1
ATOM 1451 N N . GLY A 1 190 ? 5.515 -7.274 1.990 1.00 94.00 190 GLY A N 1
ATOM 1452 C CA . GLY A 1 190 ? 5.961 -6.082 1.271 1.00 94.00 190 GLY A CA 1
ATOM 1453 C C . GLY A 1 190 ? 7.394 -5.692 1.627 1.00 94.00 190 GLY A C 1
ATOM 1454 O O . GLY A 1 190 ? 8.236 -5.573 0.738 1.00 94.00 190 GLY A O 1
ATOM 1455 N N . PHE A 1 191 ? 7.690 -5.549 2.922 1.00 95.56 191 PHE A N 1
ATOM 1456 C CA . PHE A 1 191 ? 9.034 -5.197 3.385 1.00 95.56 191 PHE A CA 1
ATOM 1457 C C . PHE A 1 191 ? 10.048 -6.310 3.130 1.00 95.56 191 PHE A C 1
ATOM 1459 O O . PHE A 1 191 ? 11.166 -6.019 2.710 1.00 95.56 191 PHE A O 1
ATOM 1466 N N . THR A 1 192 ? 9.664 -7.577 3.317 1.00 96.19 192 THR A N 1
ATOM 1467 C CA . THR A 1 192 ? 10.537 -8.713 3.003 1.00 96.19 192 THR A CA 1
ATOM 1468 C C . THR A 1 192 ? 10.902 -8.724 1.524 1.00 96.19 192 THR A C 1
ATOM 1470 O O . THR A 1 192 ? 12.085 -8.798 1.208 1.00 96.19 192 THR A O 1
ATOM 1473 N N . ALA A 1 193 ? 9.925 -8.598 0.619 1.00 94.06 193 ALA A N 1
ATOM 1474 C CA . ALA A 1 193 ? 10.198 -8.581 -0.816 1.00 94.06 193 ALA A CA 1
ATOM 1475 C C . ALA A 1 193 ? 11.075 -7.387 -1.217 1.00 94.06 193 ALA A C 1
ATOM 1477 O O . ALA A 1 193 ? 12.054 -7.570 -1.938 1.00 94.06 193 ALA A O 1
ATOM 1478 N N . ALA A 1 194 ? 10.767 -6.185 -0.714 1.00 92.56 194 ALA A N 1
ATOM 1479 C CA . ALA A 1 194 ? 11.550 -4.990 -1.007 1.00 92.56 194 ALA A CA 1
ATOM 1480 C C . ALA A 1 194 ? 13.014 -5.170 -0.581 1.00 92.56 194 ALA A C 1
ATOM 1482 O O . ALA A 1 194 ? 13.907 -5.085 -1.419 1.00 92.56 194 ALA A O 1
ATOM 1483 N N . LEU A 1 195 ? 13.276 -5.490 0.687 1.00 93.75 195 LEU A N 1
ATOM 1484 C CA . LEU A 1 195 ? 14.645 -5.619 1.198 1.00 93.75 195 LEU A CA 1
ATOM 1485 C C . LEU A 1 195 ? 15.402 -6.779 0.544 1.00 93.75 195 LEU A C 1
ATOM 1487 O O . LEU A 1 195 ? 16.581 -6.636 0.221 1.00 93.75 195 LEU A O 1
ATOM 1491 N N . TRP A 1 196 ? 14.724 -7.906 0.304 1.00 95.06 196 TRP A N 1
ATOM 1492 C CA . TRP A 1 196 ? 15.325 -9.068 -0.345 1.00 95.06 196 TRP A CA 1
ATOM 1493 C C . TRP A 1 196 ? 15.791 -8.752 -1.765 1.00 95.06 196 TRP A C 1
ATOM 1495 O O . TRP A 1 196 ? 16.938 -9.032 -2.105 1.00 95.06 196 TRP A O 1
ATOM 1505 N N . VAL A 1 197 ? 14.930 -8.141 -2.586 1.00 92.62 197 VAL A N 1
ATOM 1506 C CA . VAL A 1 197 ? 15.266 -7.807 -3.978 1.00 92.62 197 VAL A CA 1
ATOM 1507 C C . VAL A 1 197 ? 16.421 -6.812 -4.029 1.00 92.62 197 VAL A C 1
ATOM 1509 O O . VAL A 1 197 ? 17.367 -7.034 -4.777 1.00 92.62 197 VAL A O 1
ATOM 1512 N N . HIS A 1 198 ? 16.406 -5.769 -3.195 1.00 92.25 198 HIS A N 1
ATOM 1513 C CA . HIS A 1 198 ? 17.491 -4.783 -3.184 1.00 92.25 198 HIS A CA 1
ATOM 1514 C C . HIS A 1 198 ? 18.828 -5.411 -2.784 1.00 92.25 198 HIS A C 1
ATOM 1516 O O . HIS A 1 198 ? 19.849 -5.136 -3.411 1.00 92.25 198 HIS A O 1
ATOM 1522 N N . HIS A 1 199 ? 18.821 -6.301 -1.789 1.00 92.06 199 HIS A N 1
ATOM 1523 C CA . HIS A 1 199 ? 20.022 -7.028 -1.395 1.00 92.06 199 HIS A CA 1
ATOM 1524 C C . HIS A 1 199 ? 20.511 -7.976 -2.497 1.00 92.06 199 HIS A C 1
ATOM 1526 O O . HIS A 1 199 ? 21.703 -8.034 -2.777 1.00 92.06 199 HIS A O 1
ATOM 1532 N N . HIS A 1 200 ? 19.601 -8.711 -3.139 1.00 92.88 200 HIS A N 1
ATOM 1533 C CA . HIS A 1 200 ? 19.951 -9.705 -4.153 1.00 92.88 200 HIS A CA 1
ATOM 1534 C C . HIS A 1 200 ? 20.453 -9.081 -5.465 1.00 92.88 200 HIS A C 1
ATOM 1536 O O . HIS A 1 200 ? 21.340 -9.634 -6.106 1.00 92.88 200 HIS A O 1
ATOM 1542 N N . VAL A 1 201 ? 19.905 -7.925 -5.845 1.00 89.44 201 VAL A N 1
ATOM 1543 C CA . VAL A 1 201 ? 20.252 -7.176 -7.069 1.00 89.44 201 VAL A CA 1
ATOM 1544 C C . VAL A 1 201 ? 21.443 -6.227 -6.836 1.00 89.44 201 VAL A C 1
ATOM 1546 O O . VAL A 1 201 ? 22.046 -5.737 -7.785 1.00 89.44 201 VAL A O 1
ATOM 1549 N N . GLY A 1 202 ? 21.832 -5.985 -5.578 1.00 87.19 202 GLY A N 1
ATOM 1550 C CA . GLY A 1 202 ? 22.978 -5.139 -5.224 1.00 87.19 202 GLY A CA 1
ATOM 1551 C C . GLY A 1 202 ? 22.662 -3.642 -5.119 1.00 87.19 202 GLY A C 1
ATOM 1552 O O . GLY A 1 202 ? 23.573 -2.816 -5.127 1.00 87.19 202 GLY A O 1
ATOM 1553 N N . TYR A 1 203 ? 21.388 -3.268 -4.979 1.00 87.94 203 TYR A N 1
ATOM 1554 C CA . TYR A 1 203 ? 20.933 -1.883 -4.785 1.00 87.94 203 TYR A CA 1
ATOM 1555 C C . TYR A 1 203 ? 21.136 -1.430 -3.334 1.00 87.94 203 TYR A C 1
ATOM 1557 O O . TYR A 1 203 ? 20.191 -1.132 -2.604 1.00 87.94 203 TYR A O 1
ATOM 1565 N N . LEU A 1 204 ? 22.392 -1.422 -2.898 1.00 86.50 204 LEU A N 1
ATOM 1566 C CA . LEU A 1 204 ? 22.779 -1.188 -1.504 1.00 86.50 204 LEU A CA 1
ATOM 1567 C C . LEU A 1 204 ? 23.186 0.261 -1.216 1.00 86.50 204 LEU A C 1
ATOM 1569 O O . LEU A 1 204 ? 23.576 0.579 -0.094 1.00 86.50 204 LEU A O 1
ATOM 1573 N N . GLU A 1 205 ? 23.119 1.139 -2.218 1.00 89.56 205 GLU A N 1
ATOM 1574 C CA . GLU A 1 205 ? 23.413 2.557 -2.037 1.00 89.56 205 GLU A CA 1
ATOM 1575 C C . GLU A 1 205 ? 22.439 3.175 -1.020 1.00 89.56 205 GLU A C 1
ATOM 1577 O O . GLU A 1 205 ? 21.239 2.885 -1.010 1.00 89.56 205 GLU A O 1
ATOM 1582 N N . PHE A 1 206 ? 22.983 4.000 -0.124 1.00 89.88 206 PHE A N 1
ATOM 1583 C CA . PHE A 1 206 ? 22.273 4.487 1.050 1.00 89.88 206 PHE A CA 1
ATOM 1584 C C . PHE A 1 206 ? 21.018 5.288 0.693 1.00 89.88 206 PHE A C 1
ATOM 1586 O O . PHE A 1 206 ? 19.953 5.006 1.239 1.00 89.88 206 PHE A O 1
ATOM 1593 N N . TRP A 1 207 ? 21.111 6.260 -0.216 1.00 89.25 207 TRP A N 1
ATOM 1594 C CA . TRP A 1 207 ? 19.981 7.115 -0.588 1.00 89.25 207 TRP A CA 1
ATOM 1595 C C . TRP A 1 207 ? 18.892 6.359 -1.336 1.00 89.25 207 TRP A C 1
ATOM 1597 O O . TRP A 1 207 ? 17.709 6.634 -1.141 1.00 89.25 207 TRP A O 1
ATOM 1607 N N . HIS A 1 208 ? 19.281 5.374 -2.137 1.00 87.81 208 HIS A N 1
ATOM 1608 C CA . HIS A 1 208 ? 18.356 4.476 -2.803 1.00 87.81 208 HIS A CA 1
ATOM 1609 C C . HIS A 1 208 ? 17.560 3.632 -1.794 1.00 87.81 208 HIS A C 1
ATOM 1611 O O . HIS A 1 208 ? 16.345 3.486 -1.927 1.00 87.81 208 HIS A O 1
ATOM 1617 N N . LEU A 1 209 ? 18.221 3.113 -0.754 1.00 90.81 209 LEU A N 1
ATOM 1618 C CA . LEU A 1 209 ? 17.597 2.225 0.231 1.00 90.81 209 LEU A CA 1
ATOM 1619 C C . LEU A 1 209 ? 16.940 2.972 1.410 1.00 90.81 209 LEU A C 1
ATOM 1621 O O . LEU A 1 209 ? 16.106 2.405 2.120 1.00 90.81 209 LEU A O 1
ATOM 1625 N N . ALA A 1 210 ? 17.276 4.248 1.619 1.00 93.25 210 ALA A N 1
ATOM 1626 C CA . ALA A 1 210 ? 16.779 5.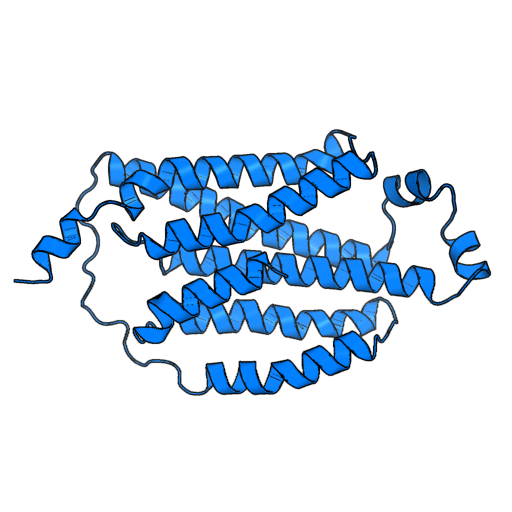068 2.724 1.00 93.25 210 ALA A CA 1
ATOM 1627 C C . ALA A 1 210 ? 15.240 5.108 2.836 1.00 93.25 210 ALA A C 1
ATOM 1629 O O . ALA A 1 210 ? 14.742 4.942 3.953 1.00 93.25 210 ALA A O 1
ATOM 1630 N N . PRO A 1 211 ? 14.452 5.243 1.745 1.00 93.62 211 PRO A N 1
ATOM 1631 C CA . PRO A 1 211 ? 12.992 5.186 1.831 1.00 93.62 211 PRO A CA 1
ATOM 1632 C C . PRO A 1 211 ? 12.473 3.847 2.373 1.00 93.62 211 PRO A C 1
ATOM 1634 O O . PRO A 1 211 ? 11.533 3.829 3.170 1.00 93.62 211 PRO A O 1
ATOM 1637 N N . ALA A 1 212 ? 13.101 2.729 1.990 1.00 93.81 212 ALA A N 1
ATOM 1638 C CA . ALA A 1 212 ? 12.722 1.401 2.465 1.00 93.81 212 ALA A CA 1
ATOM 1639 C C . ALA A 1 212 ? 13.053 1.220 3.955 1.00 93.81 212 ALA A C 1
ATOM 1641 O O . ALA A 1 212 ? 12.216 0.725 4.712 1.00 93.81 212 ALA A O 1
ATOM 1642 N N . TRP A 1 213 ? 14.229 1.681 4.397 1.00 95.56 213 TRP A N 1
ATOM 1643 C CA . TRP A 1 213 ? 14.614 1.656 5.812 1.00 95.56 213 TRP A CA 1
ATOM 1644 C C . TRP A 1 213 ? 13.728 2.541 6.681 1.00 95.56 213 TRP A C 1
ATOM 1646 O O . TRP A 1 213 ? 13.289 2.106 7.745 1.00 95.56 213 TRP A O 1
ATOM 1656 N N . LEU A 1 214 ? 13.421 3.756 6.219 1.00 97.50 214 LEU A N 1
ATOM 1657 C CA . LEU A 1 214 ? 12.499 4.652 6.909 1.00 97.50 214 LEU A CA 1
ATOM 1658 C C . LEU A 1 214 ? 11.109 4.016 7.017 1.00 97.50 214 LEU A C 1
ATOM 1660 O O . LEU A 1 214 ? 10.535 3.985 8.104 1.00 97.50 214 LEU A O 1
ATOM 1664 N N . GLY A 1 215 ? 10.594 3.457 5.919 1.00 97.69 215 GLY A N 1
ATOM 1665 C CA . GLY A 1 215 ? 9.323 2.737 5.916 1.00 97.69 215 GLY A CA 1
ATOM 1666 C C . GLY A 1 215 ? 9.308 1.575 6.911 1.00 97.69 215 GLY A C 1
ATOM 1667 O O . GLY A 1 215 ? 8.345 1.432 7.663 1.00 97.69 215 GLY A O 1
ATOM 1668 N N . LEU A 1 216 ? 10.385 0.783 6.972 1.00 98.00 216 LEU A N 1
ATOM 1669 C CA . LEU A 1 216 ? 10.504 -0.331 7.914 1.00 98.00 216 LEU A CA 1
ATOM 1670 C C . LEU A 1 216 ? 10.542 0.159 9.365 1.00 98.00 216 LEU A C 1
ATOM 1672 O O . LEU A 1 216 ? 9.860 -0.404 10.219 1.00 98.00 216 LEU A O 1
ATOM 1676 N N . ALA A 1 217 ? 11.311 1.211 9.650 1.00 98.50 217 ALA A N 1
ATOM 1677 C CA . ALA A 1 217 ? 11.403 1.791 10.985 1.00 98.50 217 ALA A CA 1
ATOM 1678 C C . ALA A 1 217 ? 10.043 2.326 11.458 1.00 98.50 217 ALA A C 1
ATOM 1680 O O . ALA A 1 217 ? 9.629 2.047 12.586 1.00 98.50 217 ALA A O 1
ATOM 1681 N N . LEU A 1 218 ? 9.315 3.027 10.579 1.00 98.69 218 LEU A N 1
ATOM 1682 C CA . LEU A 1 218 ? 7.952 3.485 10.845 1.00 98.69 218 LEU A CA 1
ATOM 1683 C C . LEU A 1 218 ? 7.011 2.305 11.101 1.00 98.69 218 LEU A C 1
ATOM 1685 O O . LEU A 1 218 ? 6.289 2.319 12.091 1.00 98.69 218 LEU A O 1
ATOM 1689 N N . PHE A 1 219 ? 7.061 1.264 10.269 1.00 98.56 219 PHE A N 1
ATOM 1690 C CA . PHE A 1 219 ? 6.233 0.065 10.406 1.00 98.56 219 PHE A CA 1
ATOM 1691 C C . PHE A 1 219 ? 6.474 -0.677 11.729 1.00 98.56 219 PHE A C 1
ATOM 1693 O O . PHE A 1 219 ? 5.528 -0.969 12.463 1.00 98.56 219 PHE A O 1
ATOM 1700 N N . VAL A 1 220 ? 7.737 -0.950 12.070 1.00 98.62 220 VAL A N 1
ATOM 1701 C CA . VAL A 1 220 ? 8.115 -1.644 13.313 1.00 98.62 220 VAL A CA 1
ATOM 1702 C C . VAL A 1 220 ? 7.764 -0.796 14.536 1.00 98.62 220 VAL A C 1
ATOM 1704 O O . VAL A 1 220 ? 7.181 -1.310 15.493 1.00 98.62 220 VAL A O 1
ATOM 1707 N N . GLY A 1 221 ? 8.059 0.506 14.497 1.00 98.69 221 GLY A N 1
ATOM 1708 C CA . GLY A 1 221 ? 7.694 1.439 15.562 1.00 98.69 221 GLY A CA 1
ATOM 1709 C C . GLY A 1 221 ? 6.180 1.525 15.756 1.00 98.69 221 GLY A C 1
ATOM 1710 O O . GLY A 1 221 ? 5.693 1.436 16.885 1.00 98.69 221 GLY A O 1
ATOM 1711 N N . ALA A 1 222 ? 5.421 1.621 14.661 1.00 98.62 222 ALA A N 1
ATOM 1712 C CA . ALA A 1 222 ? 3.966 1.657 14.689 1.00 98.62 222 ALA A CA 1
ATOM 1713 C C . ALA A 1 222 ? 3.393 0.373 15.298 1.00 98.62 222 ALA A C 1
ATOM 1715 O O . ALA A 1 222 ? 2.546 0.450 16.189 1.00 98.62 222 ALA A O 1
ATOM 1716 N N . LEU A 1 223 ? 3.888 -0.805 14.899 1.00 98.62 223 LEU A N 1
ATOM 1717 C CA . LEU A 1 223 ? 3.502 -2.089 15.491 1.00 98.62 223 LEU A CA 1
ATOM 1718 C C . LEU A 1 223 ? 3.794 -2.144 16.993 1.00 98.62 223 LEU A C 1
ATOM 1720 O O . LEU A 1 223 ? 2.901 -2.499 17.763 1.00 98.62 223 LEU A O 1
ATOM 1724 N N . GLY A 1 224 ? 5.008 -1.778 17.410 1.00 98.50 224 GLY A N 1
ATOM 1725 C CA . GLY A 1 224 ? 5.427 -1.834 18.811 1.00 98.50 224 GLY A CA 1
ATOM 1726 C C . GLY A 1 224 ? 4.603 -0.915 19.714 1.00 98.50 224 GLY A C 1
ATOM 1727 O O . GLY A 1 224 ? 4.095 -1.352 20.747 1.00 98.50 224 GLY A O 1
ATOM 1728 N N . LEU A 1 225 ? 4.407 0.340 19.301 1.00 98.50 225 LEU A N 1
ATOM 1729 C CA . LEU A 1 225 ? 3.673 1.338 20.085 1.00 98.50 225 LEU A CA 1
ATOM 1730 C C . LEU A 1 225 ? 2.155 1.094 20.089 1.00 98.50 225 LEU A C 1
ATOM 1732 O O . LEU A 1 225 ? 1.497 1.315 21.106 1.00 98.50 225 LEU A O 1
ATOM 1736 N N . SER A 1 226 ? 1.592 0.584 18.987 1.00 98.12 226 SER A N 1
ATOM 1737 C CA . SER A 1 226 ? 0.154 0.278 18.889 1.00 98.12 226 SER A CA 1
ATOM 1738 C C . SER A 1 226 ? -0.253 -1.044 19.547 1.00 98.12 226 SER A C 1
ATOM 1740 O O . SER A 1 226 ? -1.433 -1.231 19.852 1.00 98.12 226 SER A O 1
ATOM 1742 N N . ALA A 1 227 ? 0.692 -1.962 19.794 1.00 97.69 227 ALA A N 1
ATOM 1743 C CA . ALA A 1 227 ? 0.397 -3.319 20.256 1.00 97.69 227 ALA A CA 1
ATOM 1744 C C . ALA A 1 227 ? -0.426 -3.339 21.549 1.00 97.69 227 ALA A C 1
ATOM 1746 O O . ALA A 1 227 ? -1.472 -3.986 21.590 1.00 97.69 227 ALA A O 1
ATOM 1747 N N . GLY A 1 228 ? 0.013 -2.613 22.581 1.00 96.06 228 GLY A N 1
ATOM 1748 C CA . GLY A 1 228 ? -0.656 -2.605 23.884 1.00 96.06 228 GLY A CA 1
ATOM 1749 C C . GLY A 1 228 ? -2.086 -2.068 23.813 1.00 96.06 228 GLY A C 1
ATOM 1750 O O . GLY A 1 228 ? -2.986 -2.650 24.407 1.00 96.06 228 GLY A O 1
ATOM 1751 N N . PHE A 1 229 ? -2.303 -1.001 23.043 1.00 95.44 229 PHE A N 1
ATOM 1752 C CA . PHE A 1 229 ? -3.614 -0.378 22.864 1.00 95.44 229 PHE A CA 1
ATOM 1753 C C . PHE A 1 229 ? -4.576 -1.263 22.059 1.00 95.44 229 PHE A C 1
ATOM 1755 O O . PHE A 1 229 ? -5.704 -1.518 22.480 1.00 95.44 229 PHE A O 1
ATOM 1762 N N . LEU A 1 230 ? -4.125 -1.797 20.919 1.00 95.56 230 LEU A N 1
ATOM 1763 C CA . LEU A 1 230 ? -4.961 -2.630 20.051 1.00 95.56 230 LEU A CA 1
ATOM 1764 C C . LEU A 1 230 ? -5.225 -4.029 20.634 1.00 95.56 230 LEU A C 1
ATOM 1766 O O . LEU A 1 230 ? -6.197 -4.672 20.240 1.00 95.56 230 LEU A O 1
ATOM 1770 N N . HIS A 1 231 ? -4.408 -4.499 21.582 1.00 96.12 231 HIS A N 1
ATOM 1771 C CA . HIS A 1 231 ? -4.620 -5.768 22.290 1.00 96.12 231 HIS A CA 1
ATOM 1772 C C . HIS A 1 231 ? -5.394 -5.656 23.598 1.00 96.12 231 HIS A C 1
ATOM 1774 O O . HIS A 1 231 ? -5.782 -6.689 24.147 1.00 96.12 231 HIS A O 1
ATOM 1780 N N . ASP A 1 232 ? -5.659 -4.444 24.075 1.00 89.62 232 ASP A N 1
ATOM 1781 C CA . ASP A 1 232 ? -6.342 -4.241 25.342 1.00 89.62 232 ASP A CA 1
ATOM 1782 C C . ASP A 1 232 ? -7.809 -4.700 25.267 1.00 89.62 232 ASP A C 1
ATOM 1784 O O . ASP A 1 232 ? -8.629 -4.112 24.564 1.00 89.62 232 ASP A O 1
ATOM 1788 N N . GLN A 1 233 ? -8.143 -5.785 25.972 1.00 75.69 233 GLN A N 1
ATOM 1789 C CA . GLN A 1 233 ? -9.491 -6.364 25.977 1.00 75.69 233 GLN A CA 1
ATOM 1790 C C . GLN A 1 233 ? -10.411 -5.760 27.042 1.00 75.69 233 GLN A C 1
ATOM 1792 O O . GLN A 1 233 ? -11.568 -6.167 27.125 1.00 75.69 233 GLN A O 1
ATOM 1797 N N . ALA A 1 234 ? -9.936 -4.781 27.821 1.00 63.84 234 ALA A N 1
ATOM 1798 C CA . ALA A 1 234 ? -10.675 -4.227 28.954 1.00 63.84 234 ALA A CA 1
ATOM 1799 C C . ALA A 1 234 ? -12.053 -3.633 28.590 1.00 63.84 234 ALA A C 1
ATOM 1801 O O . ALA A 1 234 ? -12.944 -3.644 29.432 1.00 63.84 234 ALA A O 1
ATOM 1802 N N . GLN A 1 235 ? -12.268 -3.165 27.353 1.00 55.50 235 GLN A N 1
ATOM 1803 C CA . GLN A 1 235 ? -13.579 -2.659 26.911 1.00 55.50 235 GLN A CA 1
ATOM 1804 C C . GLN A 1 235 ? -14.581 -3.766 26.539 1.00 55.50 235 GLN A C 1
ATOM 1806 O O . GLN A 1 235 ? -15.773 -3.601 26.765 1.00 55.50 235 GLN A O 1
ATOM 1811 N N . ARG A 1 236 ? -14.133 -4.943 26.072 1.00 50.50 236 ARG A N 1
ATOM 1812 C CA . ARG A 1 236 ? -15.058 -6.029 25.678 1.00 50.50 236 ARG A CA 1
ATOM 1813 C C . ARG A 1 236 ? -15.818 -6.652 26.850 1.00 50.50 236 ARG A C 1
ATOM 1815 O O . ARG A 1 236 ? -16.825 -7.307 26.620 1.00 50.50 236 ARG A O 1
ATOM 1822 N N . ALA A 1 237 ? -15.324 -6.481 28.074 1.00 43.28 237 ALA A N 1
ATOM 1823 C CA . ALA A 1 237 ? -15.980 -6.972 29.283 1.00 43.28 237 ALA A CA 1
ATOM 1824 C C . ALA A 1 237 ? -17.149 -6.079 29.743 1.00 43.28 237 ALA A C 1
ATOM 1826 O O . ALA A 1 237 ? -17.923 -6.504 30.589 1.00 43.28 237 ALA A O 1
ATOM 1827 N N . VAL A 1 238 ? -17.268 -4.855 29.214 1.00 47.16 238 VAL A N 1
ATOM 1828 C CA . VAL A 1 238 ? -18.339 -3.907 29.574 1.00 47.16 238 VAL A CA 1
ATOM 1829 C C . VAL A 1 238 ? -19.516 -3.994 28.595 1.00 47.16 238 VAL A C 1
ATOM 1831 O O . VAL A 1 238 ? -20.660 -3.851 29.011 1.00 47.16 238 VAL A O 1
ATOM 1834 N N . ASP A 1 239 ? -19.250 -4.307 27.323 1.00 42.38 239 ASP A N 1
ATOM 1835 C CA . ASP A 1 239 ? -20.267 -4.345 26.257 1.00 42.38 239 ASP A CA 1
ATOM 1836 C C . ASP A 1 239 ? -20.987 -5.702 26.115 1.00 42.38 239 ASP A C 1
ATOM 1838 O O . ASP A 1 239 ? -21.790 -5.884 25.202 1.00 42.38 239 ASP A O 1
ATOM 1842 N N . ASN A 1 240 ? -20.692 -6.671 26.987 1.00 41.62 240 ASN A N 1
ATOM 1843 C CA . ASN A 1 240 ? -21.308 -8.000 26.974 1.00 41.62 240 ASN A CA 1
ATOM 1844 C C . ASN A 1 240 ? -21.652 -8.429 28.420 1.00 41.62 240 ASN A C 1
ATOM 1846 O O . ASN A 1 240 ? -20.870 -9.170 29.022 1.00 41.62 240 ASN A O 1
ATOM 1850 N N . PRO A 1 241 ? -22.742 -7.895 29.011 1.00 41.16 241 PRO A N 1
ATOM 1851 C CA . PRO A 1 241 ? -23.255 -8.356 30.302 1.00 41.16 241 PRO A CA 1
ATOM 1852 C C . PRO A 1 241 ? -23.814 -9.784 30.240 1.00 41.16 241 PRO A C 1
ATOM 1854 O O . PRO A 1 241 ? -24.311 -10.194 29.164 1.00 41.16 241 PRO A O 1
#